Protein AF-A0A449BSL2-F1 (afdb_monomer)

Sequence (263 aa):
MLNIILTCFILVIFSNFKTASFQGTYSSIPKLVAYNPVIQPTVIFTNDKEKDTPYLDAINDVLRYESKKSEYAFQGGNYHWVITAFDISINNDSRSVNKYFSKKEIETIQAGTIFFVDYVNDKFRDVISRYMYKYDFENNYSTDLMNFANKLKVSVYDKFENDLAYCLIKYEREPKDEKVKKRAKKFFEALVENSDMKMKSHFIKISWDNENKCLTHSVSLYFNININKNNADGSYYFLFPKRETVESFVKPIKKRNILSRAC

Mean predicted aligned error: 12.93 Å

Nearest PDB structures (foldseek):
  3x27-assembly1_B  TM=2.631E-01  e=4.748E+00  Marinactinospora thermotolerans
  7p8o-assembly1_A-2  TM=1.633E-01  e=2.353E+00  Haliscomenobacter hydrossis DSM 1100

Organism: NCBI:txid54757

Structure (mmCIF, N/CA/C/O backbone):
data_AF-A0A449BSL2-F1
#
_entry.id   AF-A0A449BSL2-F1
#
loop_
_atom_site.group_PDB
_atom_site.id
_atom_site.type_symbol
_atom_site.label_atom_id
_atom_site.label_alt_id
_atom_site.label_comp_id
_atom_site.label_asym_id
_atom_site.label_entity_id
_atom_site.label_seq_id
_atom_site.pdbx_PDB_ins_code
_atom_site.Cartn_x
_atom_site.Cartn_y
_atom_site.Cartn_z
_atom_site.occupancy
_atom_site.B_iso_or_equiv
_atom_site.auth_seq_id
_atom_site.auth_comp_id
_atom_site.auth_asym_id
_atom_site.auth_atom_id
_atom_site.pdbx_PDB_model_num
ATOM 1 N N . MET A 1 1 ? -20.117 34.074 -24.422 1.00 38.88 1 MET A N 1
ATOM 2 C CA . MET A 1 1 ? -18.712 33.617 -24.396 1.00 38.88 1 MET A CA 1
ATOM 3 C C . MET A 1 1 ? -18.377 33.226 -22.970 1.00 38.88 1 MET A C 1
ATOM 5 O O . MET A 1 1 ? -18.356 34.091 -22.108 1.00 38.88 1 MET A O 1
ATOM 9 N N . LEU A 1 2 ? -18.217 31.926 -22.726 1.00 26.22 2 LEU A N 1
ATOM 10 C CA . LEU A 1 2 ? -17.848 31.345 -21.438 1.00 26.22 2 LEU A CA 1
ATOM 11 C C . LEU A 1 2 ? -16.875 30.197 -21.739 1.00 26.22 2 LEU A C 1
ATOM 13 O O . LEU A 1 2 ? -17.190 29.327 -22.549 1.00 26.22 2 LEU A O 1
ATOM 17 N N . ASN A 1 3 ? -15.687 30.242 -21.144 1.00 30.30 3 ASN A N 1
ATOM 18 C CA . ASN A 1 3 ? -14.638 29.241 -21.301 1.00 30.30 3 ASN A CA 1
ATOM 19 C C . ASN A 1 3 ? -15.077 27.907 -20.677 1.00 30.30 3 ASN A C 1
ATOM 21 O O . ASN A 1 3 ? -15.000 27.733 -19.463 1.00 30.30 3 ASN A O 1
ATOM 25 N N . ILE A 1 4 ? -15.518 26.960 -21.508 1.00 35.88 4 ILE A N 1
ATOM 26 C CA . ILE A 1 4 ? -15.695 25.552 -21.130 1.00 35.88 4 ILE A CA 1
ATOM 27 C C . ILE A 1 4 ? -14.328 24.883 -21.293 1.00 35.88 4 ILE A C 1
ATOM 29 O O . ILE A 1 4 ? -13.968 24.382 -22.357 1.00 35.88 4 ILE A O 1
ATOM 33 N N . ILE A 1 5 ? -13.522 24.961 -20.237 1.00 40.22 5 ILE A N 1
ATOM 34 C CA . ILE A 1 5 ? -12.226 24.292 -20.150 1.00 40.22 5 ILE A CA 1
ATOM 35 C C . ILE A 1 5 ? -12.471 22.808 -19.845 1.00 40.22 5 ILE A C 1
ATOM 37 O O . ILE A 1 5 ? -12.867 22.424 -18.748 1.00 40.22 5 ILE A O 1
ATOM 41 N N . LEU A 1 6 ? -12.242 21.990 -20.874 1.00 29.95 6 LEU A N 1
ATOM 42 C CA . LEU A 1 6 ? -11.491 20.735 -20.812 1.00 29.95 6 LEU A CA 1
ATOM 43 C C . LEU A 1 6 ? -11.849 19.776 -19.658 1.00 29.95 6 LEU A C 1
ATOM 45 O O . LEU A 1 6 ? -11.009 19.429 -18.837 1.00 29.95 6 LEU A O 1
ATOM 49 N N . THR A 1 7 ? -13.096 19.303 -19.626 1.00 34.69 7 THR A N 1
ATOM 50 C CA . THR A 1 7 ? -13.487 18.129 -18.826 1.00 34.69 7 THR A CA 1
ATOM 51 C C . THR A 1 7 ? -14.290 17.165 -19.690 1.00 34.69 7 THR A C 1
ATOM 53 O O . THR A 1 7 ? -15.504 17.082 -19.567 1.00 34.69 7 THR A O 1
ATOM 56 N N . CYS A 1 8 ? -13.630 16.468 -20.614 1.00 28.17 8 CYS A N 1
ATOM 57 C CA . CYS A 1 8 ? -14.209 15.343 -21.349 1.00 28.17 8 CYS A CA 1
ATOM 58 C C . CYS A 1 8 ? -13.079 14.386 -21.758 1.00 28.17 8 CYS A C 1
ATOM 60 O O . CYS A 1 8 ? -12.073 14.838 -22.293 1.00 28.17 8 CYS A O 1
ATOM 62 N N . PHE A 1 9 ? -13.300 13.084 -21.545 1.00 30.19 9 PHE A N 1
ATOM 63 C CA . PHE A 1 9 ? -12.501 11.930 -21.999 1.00 30.19 9 PHE A CA 1
ATOM 64 C C . PHE A 1 9 ? -11.3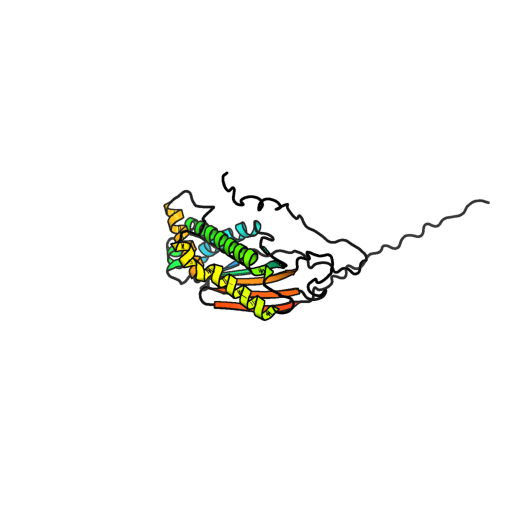72 11.395 -21.099 1.00 30.19 9 PHE A C 1
ATOM 66 O O . PHE A 1 9 ? -10.246 11.214 -21.542 1.00 30.19 9 PHE A O 1
ATOM 73 N N . ILE A 1 10 ? -11.715 10.975 -19.875 1.00 32.34 10 ILE A N 1
ATOM 74 C CA . ILE A 1 10 ? -11.174 9.721 -19.307 1.00 32.34 10 ILE A CA 1
ATOM 75 C C . ILE A 1 10 ? -12.354 8.937 -18.722 1.00 32.34 10 ILE A C 1
ATOM 77 O O . ILE A 1 10 ? -12.620 8.960 -17.525 1.00 32.34 10 ILE A O 1
ATOM 81 N N . LEU A 1 11 ? -13.131 8.304 -19.597 1.00 28.41 11 LEU A N 1
ATOM 82 C CA . LEU A 1 11 ? -14.147 7.318 -19.233 1.00 28.41 11 LEU A CA 1
ATOM 83 C C . LEU A 1 11 ? -14.345 6.396 -20.440 1.00 28.41 11 LEU A C 1
ATOM 85 O O . LEU A 1 11 ? -14.588 6.887 -21.539 1.00 28.41 11 LEU A O 1
ATOM 89 N N . VAL A 1 12 ? -14.281 5.081 -20.182 1.00 26.30 12 VAL A N 1
ATOM 90 C CA . VAL A 1 12 ? -14.428 3.946 -21.123 1.00 26.30 12 VAL A CA 1
ATOM 91 C C . VAL A 1 12 ? -13.138 3.696 -21.929 1.00 26.30 12 VAL A C 1
ATOM 93 O O . VAL A 1 12 ? -12.753 4.514 -22.748 1.00 26.30 12 VAL A O 1
ATOM 96 N N . ILE A 1 13 ? -12.347 2.639 -21.688 1.00 28.62 13 ILE A N 1
ATOM 97 C CA . ILE A 1 13 ? -12.694 1.211 -21.784 1.00 28.62 13 ILE A CA 1
ATOM 98 C C . ILE A 1 13 ? -12.021 0.409 -20.643 1.00 28.62 13 ILE A C 1
ATOM 100 O O . ILE A 1 13 ? -10.833 0.115 -20.698 1.00 28.62 13 ILE A O 1
ATOM 104 N N . PHE A 1 14 ? -12.793 -0.013 -19.638 1.00 31.19 14 PHE A N 1
ATOM 105 C CA . PHE A 1 14 ? -12.508 -1.239 -18.879 1.00 31.19 14 PHE A CA 1
ATOM 106 C C . PHE A 1 14 ? -13.527 -2.282 -19.339 1.00 31.19 14 PHE A C 1
ATOM 108 O O . PHE A 1 14 ? -14.568 -2.482 -18.720 1.00 31.19 14 PHE A O 1
ATOM 115 N N . SER A 1 15 ? -13.269 -2.897 -20.489 1.00 24.25 15 SER A N 1
ATOM 116 C CA . SER A 1 15 ? -13.941 -4.132 -20.882 1.00 24.25 15 SER A CA 1
ATOM 117 C C . SER A 1 15 ? -13.092 -5.299 -20.399 1.00 24.25 15 SER A C 1
ATOM 119 O O . SER A 1 15 ? -11.920 -5.389 -20.755 1.00 24.25 15 SER A O 1
ATOM 121 N N . ASN A 1 16 ? -13.702 -6.173 -19.599 1.00 29.14 16 ASN A N 1
ATOM 122 C CA . ASN A 1 16 ? -13.225 -7.503 -19.227 1.00 29.14 16 ASN A CA 1
ATOM 123 C C . ASN A 1 16 ? -12.309 -8.134 -20.295 1.00 29.14 16 ASN A C 1
ATOM 125 O O . ASN A 1 16 ? -12.805 -8.652 -21.297 1.00 29.14 16 ASN A O 1
ATOM 129 N N . PHE A 1 17 ? -10.995 -8.166 -20.065 1.00 29.02 17 PHE A N 1
ATOM 130 C CA . PHE A 1 17 ? -10.126 -9.086 -20.795 1.00 29.02 17 PHE A CA 1
ATOM 131 C C . PHE A 1 17 ? -10.203 -10.448 -20.113 1.00 29.02 17 PHE A C 1
ATOM 133 O O . PHE A 1 17 ? -9.427 -10.804 -19.232 1.00 29.02 17 PHE A O 1
ATOM 140 N N . LYS A 1 18 ? -11.209 -11.212 -20.533 1.00 27.06 18 LYS A N 1
ATOM 141 C CA . LYS A 1 18 ? -11.252 -12.659 -20.361 1.00 27.06 18 LYS A CA 1
ATOM 142 C C . LYS A 1 18 ? -10.061 -13.223 -21.147 1.00 27.06 18 LYS A C 1
ATOM 144 O O . LYS A 1 18 ? -10.026 -13.068 -22.361 1.00 27.06 18 LYS A O 1
ATOM 149 N N . THR A 1 19 ? -9.084 -13.797 -20.443 1.00 30.64 19 THR A N 1
ATOM 150 C CA . THR A 1 19 ? -8.127 -14.820 -20.917 1.00 30.64 19 THR A CA 1
ATOM 151 C C . THR A 1 19 ? -7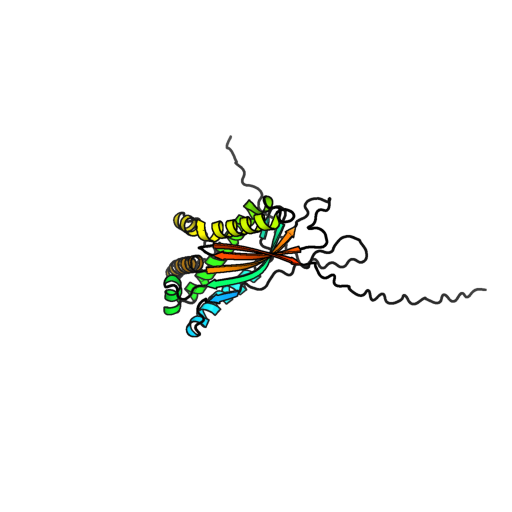.821 -14.832 -22.424 1.00 30.64 19 THR A C 1
ATOM 153 O O . THR A 1 19 ? -8.587 -15.399 -23.205 1.00 30.64 19 THR A O 1
ATOM 156 N N . ALA A 1 20 ? -6.648 -14.341 -22.828 1.00 28.70 20 ALA A N 1
ATOM 157 C CA . ALA A 1 20 ? -6.070 -14.696 -24.124 1.00 28.70 20 ALA A CA 1
ATOM 158 C C . ALA A 1 20 ? -5.122 -15.895 -23.948 1.00 28.70 20 ALA A C 1
ATOM 160 O O . ALA A 1 20 ? -3.963 -15.748 -23.569 1.00 28.70 20 ALA A O 1
ATOM 161 N N . SER A 1 21 ? -5.632 -17.101 -24.205 1.00 27.05 21 SER A N 1
ATOM 162 C CA . SER A 1 21 ? -4.821 -18.304 -24.416 1.00 27.05 21 SER A CA 1
ATOM 163 C C . SER A 1 21 ? -4.354 -18.355 -25.875 1.00 27.05 21 SER A C 1
ATOM 165 O O . SER A 1 21 ? -5.184 -18.343 -26.784 1.00 27.05 21 SER A O 1
ATOM 167 N N . PHE A 1 22 ? -3.043 -18.448 -26.114 1.00 34.22 22 PHE A N 1
ATOM 168 C CA . PHE A 1 22 ? -2.470 -18.519 -27.462 1.00 34.22 22 PHE A CA 1
ATOM 169 C C . PHE A 1 22 ? -2.408 -19.967 -27.979 1.00 34.22 22 PHE A C 1
ATOM 171 O O . PHE A 1 22 ? -1.479 -20.708 -27.655 1.00 34.22 22 PHE A O 1
ATOM 178 N N . GLN A 1 23 ? -3.334 -20.357 -28.859 1.00 31.45 23 GLN A N 1
ATOM 179 C CA . GLN A 1 23 ? -3.101 -21.454 -29.806 1.00 31.45 23 GLN A CA 1
ATOM 180 C C . GLN A 1 23 ? -2.795 -20.877 -31.189 1.00 31.45 23 GLN A C 1
ATOM 182 O O . GLN A 1 23 ? -3.556 -20.091 -31.738 1.00 31.45 23 GLN A O 1
ATOM 187 N N . GLY A 1 24 ? -1.648 -21.276 -31.731 1.00 25.83 24 GLY A N 1
ATOM 188 C CA . GLY A 1 24 ? -1.177 -20.886 -33.052 1.00 25.83 24 GLY A CA 1
ATOM 189 C C . GLY A 1 24 ? 0.097 -21.653 -33.380 1.00 25.83 24 GLY A C 1
ATOM 190 O O . GLY A 1 24 ? 1.148 -21.437 -32.765 1.00 25.83 24 GLY A O 1
ATOM 191 N N . THR A 1 25 ? -0.053 -22.621 -34.273 1.00 36.09 25 THR A N 1
ATOM 192 C CA . THR A 1 25 ? 0.978 -23.424 -34.928 1.00 36.09 25 THR A CA 1
ATOM 193 C C . THR A 1 25 ? 1.672 -22.547 -35.977 1.00 36.09 25 THR A C 1
ATOM 195 O O . THR A 1 25 ? 0.991 -21.928 -36.782 1.00 36.09 25 THR A O 1
ATOM 198 N N . TYR A 1 26 ? 3.009 -22.515 -35.979 1.00 38.84 26 TYR A N 1
ATOM 199 C CA . TYR A 1 26 ? 3.864 -21.904 -37.015 1.00 38.84 26 TYR A CA 1
ATOM 200 C C . TYR A 1 26 ? 3.746 -20.383 -37.261 1.00 38.84 26 TYR A C 1
ATOM 202 O O . TYR A 1 26 ? 3.101 -19.941 -38.202 1.00 38.84 26 TYR A O 1
ATOM 210 N N . SER A 1 27 ? 4.513 -19.583 -36.514 1.00 31.78 27 SER A N 1
ATOM 211 C CA . SER A 1 27 ? 5.102 -18.322 -37.008 1.00 31.78 27 SER A CA 1
ATOM 212 C C . SER A 1 27 ? 6.177 -17.839 -36.032 1.00 31.78 27 SER A C 1
ATOM 214 O O . SER A 1 27 ? 6.009 -17.975 -34.822 1.00 31.78 27 SER A O 1
ATOM 216 N N . SER A 1 28 ? 7.266 -17.267 -36.545 1.00 35.22 28 SER A N 1
ATOM 217 C CA . SER A 1 28 ? 8.455 -16.734 -35.851 1.00 35.22 28 SER A CA 1
ATOM 218 C C . SER A 1 28 ? 8.200 -15.493 -34.973 1.00 35.22 28 SER A C 1
ATOM 220 O O . SER A 1 28 ? 9.075 -14.648 -34.812 1.00 35.22 28 SER A O 1
ATOM 222 N N . ILE A 1 29 ? 7.001 -15.385 -34.404 1.00 35.38 29 ILE A N 1
ATOM 223 C CA . ILE A 1 29 ? 6.556 -14.296 -33.538 1.00 35.38 29 ILE A CA 1
ATOM 224 C C . ILE A 1 29 ? 6.524 -14.852 -32.105 1.00 35.38 29 ILE A C 1
ATOM 226 O O . ILE A 1 29 ? 5.894 -15.888 -31.868 1.00 35.38 29 ILE A O 1
ATOM 230 N N . PRO A 1 30 ? 7.225 -14.239 -31.140 1.00 36.28 30 PRO A N 1
ATOM 231 C CA . PRO A 1 30 ? 7.322 -14.782 -29.795 1.00 36.28 30 PRO A CA 1
ATOM 232 C C . PRO A 1 30 ? 6.004 -14.652 -29.046 1.00 36.28 30 PRO A C 1
ATOM 234 O O . PRO A 1 30 ? 5.348 -13.613 -29.047 1.00 36.28 30 PRO A O 1
ATOM 237 N N . LYS A 1 31 ? 5.650 -15.748 -28.377 1.00 35.00 31 LYS A N 1
ATOM 238 C CA . LYS A 1 31 ? 4.484 -15.860 -27.508 1.00 35.00 31 LYS A CA 1
ATOM 239 C C . LYS A 1 31 ? 4.791 -15.192 -26.169 1.00 35.00 31 LYS A C 1
ATOM 241 O O . LYS A 1 31 ? 5.827 -15.465 -25.565 1.00 35.00 31 LYS A O 1
ATOM 246 N N . LEU A 1 32 ? 3.889 -14.315 -25.740 1.00 38.84 32 LEU A N 1
ATOM 247 C CA . LEU A 1 32 ? 3.966 -13.595 -24.474 1.00 38.84 32 LEU A CA 1
ATOM 248 C C . LEU A 1 32 ? 3.935 -14.578 -23.289 1.00 38.84 32 LEU A C 1
ATOM 250 O O . LEU A 1 32 ? 3.189 -15.559 -23.313 1.00 38.84 32 LEU A O 1
ATOM 254 N N . VAL A 1 33 ? 4.736 -14.305 -22.255 1.00 42.03 33 VAL A N 1
ATOM 255 C CA . VAL A 1 33 ? 4.697 -15.016 -20.968 1.00 42.03 33 VAL A CA 1
ATOM 256 C C . VAL A 1 33 ? 3.296 -14.870 -20.380 1.00 42.03 33 VAL A C 1
ATOM 258 O O . VAL A 1 33 ? 2.746 -13.771 -20.369 1.00 42.03 33 VAL A O 1
ATOM 261 N N . ALA A 1 34 ? 2.709 -15.985 -19.945 1.00 39.16 34 ALA A N 1
ATOM 262 C CA . ALA A 1 34 ? 1.346 -16.038 -19.439 1.00 39.16 34 ALA A CA 1
ATOM 263 C C . ALA A 1 34 ? 1.079 -14.943 -18.392 1.00 39.16 34 ALA A C 1
ATOM 265 O O . ALA A 1 34 ? 1.807 -14.813 -17.406 1.00 39.16 34 ALA A O 1
ATOM 266 N N . TYR A 1 35 ? -0.004 -14.196 -18.613 1.00 47.72 35 TYR A N 1
ATOM 267 C CA . TYR A 1 35 ? -0.644 -13.306 -17.652 1.00 47.72 35 TYR A CA 1
ATOM 268 C C . TYR A 1 35 ? -1.221 -14.132 -16.492 1.00 47.72 35 TYR A C 1
ATOM 270 O O . TYR A 1 35 ? -2.428 -14.331 -16.413 1.00 47.72 35 TYR A O 1
ATOM 278 N N . ASN A 1 36 ? -0.372 -14.657 -15.611 1.00 46.44 36 ASN A N 1
ATOM 279 C CA . ASN A 1 36 ? -0.812 -15.127 -14.302 1.00 46.44 36 ASN A CA 1
ATOM 280 C C . ASN A 1 36 ? -0.572 -13.988 -13.302 1.00 46.44 36 ASN A C 1
ATOM 282 O O . ASN A 1 36 ? 0.513 -13.923 -12.719 1.00 46.44 36 ASN A O 1
ATOM 286 N N . PRO A 1 37 ? -1.528 -13.052 -13.131 1.00 47.53 37 PRO A N 1
ATOM 287 C CA . PRO A 1 37 ? -1.545 -12.151 -11.996 1.00 47.53 37 PRO A CA 1
ATOM 288 C C . PRO A 1 37 ? -1.793 -12.971 -10.731 1.00 47.53 37 PRO A C 1
ATOM 290 O O . PRO A 1 37 ? -2.059 -14.174 -10.740 1.00 47.53 37 PRO A O 1
ATOM 293 N N . VAL A 1 38 ? -1.600 -12.312 -9.611 1.00 53.94 38 VAL A N 1
ATOM 294 C CA . VAL A 1 38 ? -0.807 -12.904 -8.557 1.00 53.94 38 VAL A CA 1
ATOM 295 C C . VAL A 1 38 ? -1.535 -12.956 -7.252 1.00 53.94 38 VAL A C 1
ATOM 297 O O . VAL A 1 38 ? -2.281 -12.054 -6.890 1.00 53.94 38 VAL A O 1
ATOM 300 N N . ILE A 1 39 ? -1.250 -14.078 -6.597 1.00 57.62 39 ILE A N 1
ATOM 301 C CA . ILE A 1 39 ? -1.190 -14.330 -5.164 1.00 57.62 39 ILE A CA 1
ATOM 302 C C . ILE A 1 39 ? -1.603 -13.110 -4.333 1.00 57.62 39 ILE A C 1
ATOM 304 O O . ILE A 1 39 ? -0.967 -12.059 -4.357 1.00 57.62 39 ILE A O 1
ATOM 308 N N . GLN A 1 40 ? -2.675 -13.314 -3.571 1.00 68.56 40 GLN A N 1
ATOM 309 C CA . GLN A 1 40 ? -3.236 -12.368 -2.611 1.00 68.56 40 GLN A CA 1
ATOM 310 C C . GLN A 1 40 ? -2.120 -11.763 -1.738 1.00 68.56 40 GLN A C 1
ATOM 312 O O . GLN A 1 40 ? -1.265 -12.525 -1.270 1.00 68.56 40 GLN A O 1
ATOM 317 N N . PRO A 1 41 ? -2.115 -10.434 -1.494 1.00 79.75 41 PRO A N 1
ATOM 318 C CA . PRO A 1 41 ? -1.148 -9.830 -0.598 1.00 79.75 41 PRO A CA 1
ATOM 319 C C . PRO A 1 41 ? -1.181 -10.538 0.749 1.00 79.75 41 PRO A C 1
ATOM 321 O O . PRO A 1 41 ? -2.262 -10.832 1.266 1.00 79.75 41 PRO A O 1
ATOM 324 N N . THR A 1 42 ? -0.007 -10.817 1.300 1.00 84.44 42 THR A N 1
ATOM 325 C CA . THR A 1 42 ? 0.119 -11.502 2.584 1.00 84.44 42 THR A CA 1
ATOM 326 C C . THR A 1 42 ? 0.695 -10.541 3.606 1.00 84.44 42 THR A C 1
ATOM 328 O O . THR A 1 42 ? 1.770 -9.975 3.415 1.00 84.44 42 THR A O 1
ATOM 331 N N . VAL A 1 43 ? -0.028 -10.344 4.704 1.00 89.81 43 VAL A N 1
ATOM 332 C CA . VAL A 1 43 ? 0.482 -9.612 5.858 1.00 89.81 43 VAL A CA 1
ATOM 333 C C . VAL A 1 43 ? 1.128 -10.574 6.833 1.00 89.81 43 VAL A C 1
ATOM 335 O O . VAL A 1 43 ? 0.582 -11.639 7.128 1.00 89.81 43 VAL A O 1
ATOM 338 N N . ILE A 1 44 ? 2.264 -10.140 7.370 1.00 92.62 44 ILE A N 1
ATOM 339 C CA . ILE A 1 44 ? 2.927 -10.745 8.519 1.00 92.62 44 ILE A CA 1
ATOM 340 C C . ILE A 1 44 ? 3.151 -9.689 9.602 1.00 92.62 44 ILE A C 1
ATOM 342 O O . ILE A 1 44 ? 3.312 -8.498 9.320 1.00 92.62 44 ILE A O 1
ATOM 346 N N . PHE A 1 45 ? 3.193 -10.125 10.854 1.00 93.62 45 PHE A N 1
ATOM 347 C CA . PHE A 1 45 ? 3.648 -9.288 11.956 1.00 93.62 45 PHE A CA 1
ATOM 348 C C . PHE A 1 45 ? 5.144 -9.461 12.177 1.00 93.62 45 PHE A C 1
ATOM 350 O O . PHE A 1 45 ? 5.675 -10.563 12.075 1.00 93.62 45 PHE A O 1
ATOM 357 N N . THR A 1 46 ? 5.830 -8.360 12.482 1.00 91.00 46 THR A N 1
ATOM 358 C CA . THR A 1 46 ? 7.265 -8.394 12.788 1.00 91.00 46 THR A CA 1
ATOM 359 C C . THR A 1 46 ? 7.549 -9.180 14.069 1.00 91.00 46 THR A C 1
ATOM 361 O O . THR A 1 46 ? 8.579 -9.844 14.152 1.00 91.00 46 THR A O 1
ATOM 364 N N . ASN A 1 47 ? 6.643 -9.133 15.051 1.00 89.00 47 ASN A N 1
ATOM 365 C CA . ASN A 1 47 ? 6.728 -9.928 16.270 1.00 89.00 47 ASN A CA 1
ATOM 366 C C . ASN A 1 47 ? 5.532 -10.880 16.352 1.00 89.00 47 ASN A C 1
ATOM 368 O O . ASN A 1 47 ? 4.440 -10.479 16.759 1.00 89.00 47 ASN A O 1
ATOM 372 N N . ASP A 1 48 ? 5.734 -12.129 15.942 1.00 82.31 48 ASP A N 1
ATOM 373 C CA . ASP A 1 48 ? 4.668 -13.123 15.939 1.00 82.31 48 ASP A CA 1
ATOM 374 C C . ASP A 1 48 ? 4.278 -13.519 17.370 1.00 82.31 48 ASP A C 1
ATOM 376 O O . ASP A 1 48 ? 5.084 -14.020 18.158 1.00 82.31 48 ASP A O 1
ATOM 380 N N . LYS A 1 49 ? 3.021 -13.246 17.718 1.00 87.06 49 LYS A N 1
ATOM 381 C CA . LYS A 1 49 ? 2.426 -13.574 19.011 1.00 87.06 49 LYS A CA 1
ATOM 382 C C . LYS A 1 49 ? 1.077 -14.207 18.743 1.00 87.06 49 LYS A C 1
ATOM 384 O O . LYS A 1 49 ? 0.203 -13.562 18.175 1.00 87.06 49 LYS A O 1
ATOM 389 N N . GLU A 1 50 ? 0.866 -15.407 19.270 1.00 88.00 50 GLU A N 1
ATOM 390 C CA . GLU A 1 50 ? -0.377 -16.174 19.095 1.00 88.00 50 GLU A CA 1
ATOM 391 C C . GLU A 1 50 ? -1.640 -15.380 19.485 1.00 88.00 50 GLU A C 1
ATOM 393 O O . GLU A 1 50 ? -2.686 -15.462 18.849 1.00 88.00 50 GLU A O 1
ATOM 398 N N . LYS A 1 51 ? -1.542 -14.515 20.501 1.00 88.44 51 LYS A N 1
ATOM 399 C CA . LYS A 1 51 ? -2.651 -13.636 20.912 1.00 88.44 51 LYS A CA 1
ATOM 400 C C . LYS A 1 51 ? -3.058 -12.593 19.858 1.00 88.44 51 LYS A C 1
ATOM 402 O O . LYS A 1 51 ? -4.152 -12.040 19.962 1.00 88.44 51 LYS A O 1
ATOM 407 N N . ASP A 1 52 ? -2.174 -12.286 18.909 1.00 90.94 52 ASP A N 1
ATOM 408 C CA . ASP A 1 52 ? -2.393 -11.288 17.865 1.00 90.94 52 ASP A CA 1
ATOM 409 C C . ASP A 1 52 ? -2.934 -11.926 16.567 1.00 90.94 52 ASP A C 1
ATOM 411 O O . ASP A 1 52 ? -3.397 -11.201 15.683 1.00 90.94 52 ASP A O 1
ATOM 415 N N . THR A 1 53 ? -2.964 -13.264 16.472 1.00 92.00 53 THR A N 1
ATOM 416 C CA . THR A 1 53 ? -3.476 -14.021 15.315 1.00 92.00 53 THR A CA 1
ATOM 417 C C . THR A 1 53 ? -4.863 -13.565 14.847 1.00 92.00 53 THR A C 1
ATOM 419 O O . THR A 1 53 ? -5.004 -13.299 13.657 1.00 92.00 53 THR A O 1
ATOM 422 N N . PRO A 1 54 ? -5.866 -13.325 15.721 1.00 93.50 54 PRO A N 1
ATOM 423 C CA . PRO A 1 54 ? -7.181 -12.867 15.259 1.00 93.50 54 PRO A CA 1
ATOM 424 C C . PRO A 1 54 ? -7.149 -11.515 14.528 1.00 93.50 54 PRO A C 1
ATOM 426 O O . PRO A 1 54 ? -7.989 -11.244 13.672 1.00 93.50 54 PRO A O 1
ATOM 429 N N . TYR A 1 55 ? -6.196 -10.641 14.866 1.00 93.81 55 TYR A N 1
ATOM 430 C CA . TYR A 1 55 ? -6.037 -9.346 14.201 1.00 93.81 55 TYR A CA 1
ATOM 431 C C . TYR A 1 55 ? -5.299 -9.493 12.877 1.00 93.81 55 TYR A C 1
ATOM 433 O O . TYR A 1 55 ? -5.643 -8.815 11.912 1.00 93.81 55 TYR A O 1
ATOM 441 N N . LEU A 1 56 ? -4.307 -10.385 12.832 1.00 93.62 56 LEU A N 1
ATOM 442 C CA . LEU A 1 56 ? -3.619 -10.743 11.599 1.00 93.62 56 LEU A CA 1
ATOM 443 C C . LEU A 1 56 ? -4.602 -11.327 10.580 1.00 93.62 56 LEU A C 1
ATOM 445 O O . LEU A 1 56 ? -4.607 -10.900 9.426 1.00 93.62 56 LEU A O 1
ATOM 449 N N . ASP A 1 57 ? -5.469 -12.235 11.025 1.00 93.75 57 ASP A N 1
ATOM 450 C CA . ASP A 1 57 ? -6.517 -12.842 10.206 1.00 93.75 57 ASP A CA 1
ATOM 451 C C . ASP A 1 57 ? -7.490 -11.780 9.690 1.00 93.75 57 ASP A C 1
ATOM 453 O O . ASP A 1 57 ? -7.735 -11.706 8.490 1.00 93.75 57 ASP A O 1
ATOM 457 N N . ALA A 1 58 ? -7.950 -10.869 10.555 1.00 94.44 58 ALA A N 1
ATOM 458 C CA . ALA A 1 58 ? -8.837 -9.779 10.148 1.00 94.44 58 ALA A CA 1
ATOM 459 C C . ALA A 1 58 ? -8.224 -8.870 9.064 1.00 94.44 58 ALA A C 1
ATOM 461 O O . ALA A 1 58 ? -8.931 -8.428 8.157 1.00 94.44 58 ALA A O 1
ATOM 462 N N . ILE A 1 59 ? -6.918 -8.590 9.141 1.00 93.88 59 ILE A N 1
ATOM 463 C CA . ILE A 1 59 ? -6.198 -7.802 8.130 1.00 93.88 59 ILE A CA 1
ATOM 464 C C . ILE A 1 59 ? -6.052 -8.605 6.829 1.00 93.88 59 ILE A C 1
ATOM 466 O O . ILE A 1 59 ? -6.341 -8.091 5.743 1.00 93.88 59 ILE A O 1
ATOM 470 N N . ASN A 1 60 ? -5.609 -9.860 6.928 1.00 92.00 60 ASN A N 1
ATOM 471 C CA . ASN A 1 60 ? -5.402 -10.730 5.775 1.00 92.00 60 ASN A CA 1
ATOM 472 C C . ASN A 1 60 ? -6.713 -11.006 5.031 1.00 92.00 60 ASN A C 1
ATOM 474 O O . ASN A 1 60 ? -6.728 -10.956 3.805 1.00 92.00 60 ASN A O 1
ATOM 478 N N . ASP A 1 61 ? -7.826 -11.217 5.732 1.00 91.81 61 ASP A N 1
ATOM 479 C CA . ASP A 1 61 ? -9.139 -11.434 5.120 1.00 91.81 61 ASP A CA 1
ATOM 480 C C . ASP A 1 61 ? -9.563 -10.256 4.237 1.00 91.81 61 ASP A C 1
ATOM 482 O O . ASP A 1 61 ? -10.024 -10.458 3.108 1.00 91.81 61 ASP A O 1
ATOM 486 N N . VAL A 1 62 ? -9.337 -9.021 4.702 1.00 91.00 62 VAL A N 1
ATOM 487 C CA . VAL A 1 62 ? -9.588 -7.816 3.900 1.00 91.00 62 VAL A CA 1
ATOM 488 C C . VAL A 1 62 ? -8.689 -7.796 2.665 1.00 91.00 62 VAL A C 1
ATOM 490 O O . VAL A 1 62 ? -9.190 -7.657 1.552 1.00 91.00 62 VAL A O 1
ATOM 493 N N . LEU A 1 63 ? -7.377 -7.991 2.816 1.00 87.50 63 LEU A N 1
ATOM 494 C CA . LEU A 1 63 ? -6.440 -7.979 1.682 1.00 87.50 63 LEU A CA 1
ATOM 495 C C . LEU A 1 63 ? -6.757 -9.052 0.637 1.00 87.50 63 LEU A C 1
ATOM 497 O O . LEU A 1 63 ? -6.705 -8.793 -0.569 1.00 87.50 63 LEU A O 1
ATOM 501 N N . ARG A 1 64 ? -7.133 -10.253 1.081 1.00 84.19 64 ARG A N 1
ATOM 502 C CA . ARG A 1 64 ? -7.558 -11.352 0.206 1.00 84.19 64 ARG A CA 1
ATOM 503 C C . ARG A 1 64 ? -8.839 -11.021 -0.548 1.00 84.19 64 ARG A C 1
ATOM 505 O O . ARG A 1 64 ? -8.980 -11.405 -1.707 1.00 84.19 64 ARG A O 1
ATOM 512 N N . TYR A 1 65 ? -9.780 -10.339 0.096 1.00 84.38 65 TYR A N 1
ATOM 513 C CA . TYR A 1 65 ? -11.027 -9.926 -0.538 1.00 84.38 65 TYR A CA 1
ATOM 514 C C . TYR A 1 65 ? -10.814 -8.787 -1.545 1.00 84.38 65 TYR A C 1
ATOM 516 O O . TYR A 1 65 ? -11.355 -8.840 -2.651 1.00 84.38 65 TYR A O 1
ATOM 524 N N . GLU A 1 66 ? -9.990 -7.796 -1.203 1.00 80.69 66 GLU A N 1
ATOM 525 C CA . GLU A 1 66 ? -9.711 -6.642 -2.063 1.00 80.69 66 GLU A CA 1
ATOM 526 C C . GLU A 1 66 ? -8.848 -6.988 -3.277 1.00 80.69 66 GLU A C 1
ATOM 528 O O . GLU A 1 66 ? -9.124 -6.529 -4.383 1.00 80.69 66 GLU A O 1
ATOM 533 N N . SER A 1 67 ? -7.849 -7.855 -3.112 1.00 71.31 67 SER A N 1
ATOM 534 C CA . SER A 1 67 ? -6.960 -8.263 -4.211 1.00 71.31 67 SER A CA 1
ATOM 535 C C . SER A 1 67 ? -7.664 -9.023 -5.332 1.00 71.31 67 SER A C 1
ATOM 537 O O . SER A 1 67 ? -7.300 -8.877 -6.495 1.00 71.31 67 SER A O 1
ATOM 539 N N . LYS A 1 68 ? -8.733 -9.766 -5.022 1.00 70.38 68 LYS A N 1
ATOM 540 C CA . LYS A 1 68 ? -9.574 -10.420 -6.042 1.00 70.38 68 LYS A CA 1
ATOM 541 C C . LYS A 1 68 ? -10.254 -9.428 -6.992 1.00 70.38 68 LYS A C 1
ATOM 543 O O . LYS A 1 68 ? -10.760 -9.840 -8.029 1.00 70.38 68 LYS A O 1
ATOM 548 N N . LYS A 1 69 ? -10.316 -8.141 -6.639 1.00 63.78 69 LYS A N 1
ATOM 549 C CA . LYS A 1 69 ? -10.980 -7.100 -7.436 1.00 63.78 69 LYS A CA 1
ATOM 550 C C . LYS A 1 69 ? -10.014 -6.290 -8.304 1.00 63.78 69 LYS A C 1
ATOM 552 O O . LYS A 1 69 ? -10.482 -5.504 -9.122 1.00 63.78 69 LYS A O 1
ATOM 557 N N . SER A 1 70 ? -8.699 -6.439 -8.122 1.00 59.16 70 SER A N 1
ATOM 558 C CA . SER A 1 70 ? -7.681 -5.541 -8.690 1.00 59.16 70 SER A CA 1
ATOM 559 C C . SER A 1 70 ? -6.725 -6.208 -9.686 1.00 59.16 70 SER A C 1
ATOM 561 O O . SER A 1 70 ? -5.615 -5.716 -9.910 1.00 59.16 70 SER A O 1
ATOM 563 N N . GLU A 1 71 ? -7.155 -7.298 -10.328 1.00 54.50 71 GLU A N 1
ATOM 564 C CA . GLU A 1 71 ? -6.379 -7.956 -11.382 1.00 54.50 71 GLU A CA 1
ATOM 565 C C . GLU A 1 71 ? -6.008 -6.942 -12.486 1.00 54.50 71 GLU A C 1
ATOM 567 O O . GLU A 1 71 ? -6.873 -6.284 -13.063 1.00 54.50 71 GLU A O 1
ATOM 572 N N . TYR A 1 72 ? -4.707 -6.806 -12.774 1.00 55.81 72 TYR A N 1
ATOM 573 C CA . TYR A 1 72 ? -4.153 -5.963 -13.851 1.00 55.81 72 TYR A CA 1
ATOM 574 C C . TYR A 1 72 ? -4.327 -4.439 -13.694 1.00 55.81 72 TYR A C 1
ATOM 576 O O . TYR A 1 72 ? -4.363 -3.704 -14.681 1.00 55.81 72 TYR A O 1
ATOM 584 N N . ALA A 1 73 ? -4.394 -3.924 -12.464 1.00 61.47 73 ALA A N 1
ATOM 585 C CA . ALA A 1 73 ? -4.721 -2.516 -12.213 1.00 61.47 73 ALA A CA 1
ATOM 586 C C . ALA A 1 73 ? -3.656 -1.468 -12.624 1.00 61.47 73 ALA A C 1
ATOM 588 O O . ALA A 1 73 ? -3.958 -0.271 -12.602 1.00 61.47 73 ALA A O 1
ATOM 589 N N . PHE A 1 74 ? -2.428 -1.866 -12.980 1.00 69.12 74 PHE A N 1
ATOM 590 C CA . PHE A 1 74 ? -1.288 -0.945 -13.086 1.00 69.12 74 PHE A CA 1
ATOM 591 C C . PHE A 1 74 ? -0.668 -0.910 -14.490 1.00 69.12 74 PHE A C 1
ATOM 593 O O . PHE A 1 74 ? 0.258 -1.650 -14.816 1.00 69.12 74 PHE A O 1
ATOM 600 N N . GLN A 1 75 ? -1.158 0.009 -15.319 1.00 74.88 75 GLN A N 1
ATOM 601 C CA . GLN A 1 75 ? -0.642 0.294 -16.659 1.00 74.88 75 GLN A CA 1
ATOM 602 C C . GLN A 1 75 ? -0.339 1.786 -16.810 1.00 74.88 75 GLN A C 1
ATOM 604 O O . GLN A 1 75 ? -1.145 2.623 -16.407 1.00 74.88 75 GLN A O 1
ATOM 609 N N . GLY A 1 76 ? 0.794 2.122 -17.428 1.00 72.06 76 GLY A N 1
ATOM 610 C CA . GLY A 1 76 ? 1.155 3.506 -17.730 1.00 72.06 76 GLY A CA 1
ATOM 611 C C . GLY A 1 76 ? 2.295 3.592 -18.740 1.00 72.06 76 GLY A C 1
ATOM 612 O O . GLY A 1 76 ? 3.205 2.769 -18.728 1.00 72.06 76 GLY A O 1
ATOM 613 N N . GLY A 1 77 ? 2.257 4.590 -19.624 1.00 76.44 77 GLY A N 1
ATOM 614 C CA . GLY A 1 77 ? 3.269 4.749 -20.673 1.00 76.44 77 GLY A CA 1
ATOM 615 C C . GLY A 1 77 ? 3.461 3.471 -21.499 1.00 76.44 77 GLY A C 1
ATOM 616 O O . GLY A 1 77 ? 2.499 2.906 -22.019 1.00 76.44 77 GLY A O 1
ATOM 617 N N . ASN A 1 78 ? 4.709 3.003 -21.566 1.00 77.00 78 ASN A N 1
ATOM 618 C CA . ASN A 1 78 ? 5.108 1.848 -22.372 1.00 77.00 78 ASN A CA 1
ATOM 619 C C . ASN A 1 78 ? 5.097 0.523 -21.601 1.00 77.00 78 ASN A C 1
ATOM 621 O O . ASN A 1 78 ? 5.544 -0.482 -22.147 1.00 77.00 78 ASN A O 1
ATOM 625 N N . TYR A 1 79 ? 4.631 0.488 -20.350 1.00 78.88 79 TYR A N 1
ATOM 626 C CA . TYR A 1 79 ? 4.740 -0.707 -19.515 1.00 78.88 79 TYR A CA 1
ATOM 627 C C . TYR A 1 79 ? 3.450 -1.021 -18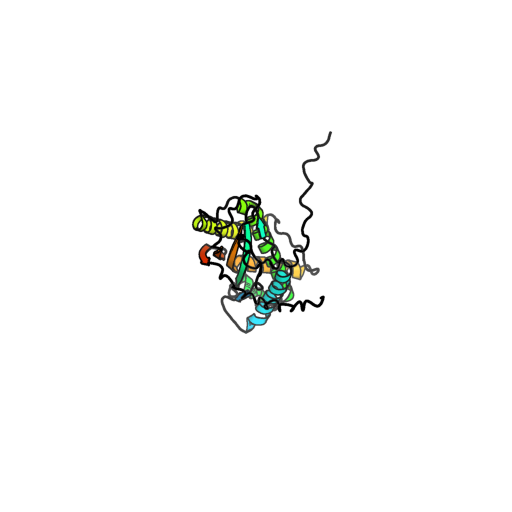.755 1.00 78.88 79 TYR A C 1
ATOM 629 O O . TYR A 1 79 ? 2.717 -0.149 -18.284 1.00 78.88 79 TYR A O 1
ATOM 637 N N . HIS A 1 80 ? 3.210 -2.315 -18.599 1.00 79.56 80 HIS A N 1
ATOM 638 C CA . HIS A 1 80 ? 2.272 -2.887 -17.655 1.00 79.56 80 HIS A CA 1
ATOM 639 C C . HIS A 1 80 ? 3.065 -3.479 -16.488 1.00 79.56 80 HIS A C 1
ATOM 641 O O . HIS A 1 80 ? 3.998 -4.259 -16.698 1.00 79.56 80 HIS A O 1
ATOM 647 N N . TRP A 1 81 ? 2.724 -3.091 -15.262 1.00 83.31 81 TRP A N 1
ATOM 648 C CA . TRP A 1 81 ? 3.379 -3.586 -14.058 1.00 83.31 81 TRP A CA 1
ATOM 649 C C . TRP A 1 81 ? 2.625 -4.793 -13.513 1.00 83.31 81 TRP A C 1
ATOM 651 O O . TRP A 1 81 ? 1.493 -4.675 -13.047 1.00 83.31 81 TRP A O 1
ATOM 661 N N . VAL A 1 82 ? 3.276 -5.954 -13.547 1.00 78.25 82 VAL A N 1
ATOM 662 C CA . VAL A 1 82 ? 2.740 -7.186 -12.973 1.00 78.25 82 VAL A CA 1
ATOM 663 C C . VAL A 1 82 ? 3.436 -7.454 -11.651 1.00 78.25 82 VAL A C 1
ATOM 665 O O . VAL A 1 82 ? 4.620 -7.797 -11.615 1.00 78.25 82 VAL A O 1
ATOM 668 N N . ILE A 1 83 ? 2.688 -7.330 -10.561 1.00 81.19 83 ILE A N 1
ATOM 669 C CA . ILE A 1 83 ? 3.134 -7.751 -9.233 1.00 81.19 83 ILE A CA 1
ATOM 670 C C . ILE A 1 83 ? 3.014 -9.267 -9.164 1.00 81.19 83 ILE A C 1
ATOM 672 O O . ILE A 1 83 ? 1.968 -9.778 -9.526 1.00 81.19 83 ILE A O 1
ATOM 676 N N . THR A 1 84 ? 4.078 -9.967 -8.752 1.00 78.06 84 THR A N 1
ATOM 677 C CA . THR A 1 84 ? 4.183 -11.433 -8.642 1.00 78.06 84 THR A CA 1
ATOM 678 C C . THR A 1 84 ? 4.236 -12.024 -7.241 1.00 78.06 84 THR A C 1
ATOM 680 O O . THR A 1 84 ? 3.973 -13.212 -7.060 1.00 78.06 84 THR A O 1
ATOM 683 N N . ALA A 1 85 ? 4.486 -11.184 -6.250 1.00 82.50 85 ALA A N 1
ATOM 684 C CA . ALA A 1 85 ? 4.179 -11.431 -4.850 1.00 82.50 85 ALA A CA 1
ATOM 685 C C . ALA A 1 85 ? 4.093 -10.075 -4.155 1.00 82.50 85 ALA A C 1
ATOM 687 O O . ALA A 1 85 ? 4.811 -9.151 -4.551 1.00 82.50 85 ALA A O 1
ATOM 688 N N . PHE A 1 86 ? 3.246 -9.959 -3.136 1.00 87.38 86 PHE A N 1
ATOM 689 C CA . PHE A 1 86 ? 3.133 -8.736 -2.354 1.00 87.38 86 PHE A CA 1
ATOM 690 C C . PHE A 1 86 ? 3.028 -9.066 -0.867 1.00 87.38 86 PHE A C 1
ATOM 692 O O . PHE A 1 86 ? 1.990 -9.522 -0.396 1.00 87.38 86 PHE A O 1
ATOM 699 N N . ASP A 1 87 ? 4.110 -8.818 -0.140 1.00 90.38 87 ASP A N 1
ATOM 700 C CA . ASP A 1 87 ? 4.190 -9.052 1.294 1.00 90.38 87 ASP A CA 1
ATOM 701 C C . ASP A 1 87 ? 4.212 -7.717 2.036 1.00 90.38 87 ASP A C 1
ATOM 703 O O . ASP A 1 87 ? 4.909 -6.779 1.639 1.00 90.38 87 ASP A O 1
ATOM 707 N N . ILE A 1 88 ? 3.460 -7.635 3.130 1.00 93.75 88 ILE A N 1
ATOM 708 C CA . ILE A 1 88 ? 3.400 -6.450 3.983 1.00 93.75 88 ILE A CA 1
ATOM 709 C C . ILE A 1 88 ? 3.759 -6.870 5.406 1.00 93.75 88 ILE A C 1
ATOM 711 O O . ILE A 1 88 ? 3.021 -7.602 6.062 1.00 93.75 88 ILE A O 1
ATOM 715 N N . SER A 1 89 ? 4.897 -6.401 5.904 1.00 95.38 89 SER A N 1
ATOM 716 C CA . SER A 1 89 ? 5.271 -6.576 7.305 1.00 95.38 89 SER A CA 1
ATOM 717 C C . SER A 1 89 ? 4.744 -5.406 8.124 1.00 95.38 89 SER A C 1
ATOM 719 O O . SER A 1 89 ? 5.008 -4.256 7.783 1.00 95.38 89 SER A O 1
ATOM 721 N N . ILE A 1 90 ? 4.052 -5.685 9.230 1.00 96.19 90 ILE A N 1
ATOM 722 C CA . ILE A 1 90 ? 3.573 -4.663 10.169 1.00 96.19 90 ILE A CA 1
ATOM 723 C C . ILE A 1 90 ? 4.305 -4.807 11.503 1.00 96.19 90 ILE A C 1
ATOM 725 O O . ILE A 1 90 ? 4.288 -5.873 12.123 1.00 96.19 90 ILE A O 1
ATOM 729 N N . ASN A 1 91 ? 4.883 -3.707 11.987 1.00 95.12 91 ASN A N 1
ATOM 730 C CA . ASN A 1 91 ? 5.434 -3.643 13.337 1.00 95.12 91 ASN A CA 1
ATOM 731 C C . ASN A 1 91 ? 4.302 -3.555 14.379 1.00 95.12 91 ASN A C 1
ATOM 733 O O . ASN A 1 91 ? 3.851 -2.469 14.752 1.00 95.12 91 ASN A O 1
ATOM 737 N N . ASN A 1 92 ? 3.849 -4.712 14.863 1.00 92.44 92 ASN A N 1
ATOM 738 C CA . ASN A 1 92 ? 2.790 -4.838 15.867 1.00 92.44 92 ASN A CA 1
ATOM 739 C C . ASN A 1 92 ? 3.232 -4.514 17.303 1.00 92.44 92 ASN A C 1
ATOM 741 O O . ASN A 1 92 ? 2.376 -4.343 18.171 1.00 92.44 92 ASN A O 1
ATOM 745 N N . ASP A 1 93 ? 4.532 -4.369 17.569 1.00 92.00 93 ASP A N 1
ATOM 746 C CA . ASP A 1 93 ? 5.018 -3.869 18.861 1.00 92.00 93 ASP A CA 1
ATOM 747 C C . ASP A 1 93 ? 4.869 -2.351 18.989 1.00 92.00 93 ASP A C 1
ATOM 749 O O . ASP A 1 93 ? 4.850 -1.814 20.102 1.00 92.00 93 ASP A O 1
ATOM 753 N N . SER A 1 94 ? 4.703 -1.651 17.865 1.00 93.75 94 SER A N 1
ATOM 754 C CA . SER A 1 94 ? 4.446 -0.219 17.866 1.00 93.75 94 SER A CA 1
ATOM 755 C C . SER A 1 94 ? 3.196 0.119 18.673 1.00 93.75 94 SER A C 1
ATOM 757 O O . SER A 1 94 ? 2.114 -0.447 18.480 1.00 93.75 94 SER A O 1
ATOM 759 N N . ARG A 1 95 ? 3.317 1.105 19.569 1.00 93.19 95 ARG A N 1
ATOM 760 C CA . ARG A 1 95 ? 2.214 1.549 20.434 1.00 93.19 95 ARG A CA 1
ATOM 761 C C . ARG A 1 95 ? 0.995 2.007 19.626 1.00 93.19 95 ARG A C 1
ATOM 763 O O . ARG A 1 95 ? -0.136 1.872 20.102 1.00 93.19 95 ARG A O 1
ATOM 770 N N . SER A 1 96 ? 1.206 2.564 18.431 1.00 93.25 96 SER A N 1
ATOM 771 C CA . SER A 1 96 ? 0.133 3.033 17.548 1.00 93.25 96 SER A CA 1
ATOM 772 C C . SER A 1 96 ? -0.723 1.881 17.015 1.00 93.25 96 SER A C 1
ATOM 774 O O . SER A 1 96 ? -1.935 2.060 16.915 1.00 93.25 96 SER A O 1
ATOM 776 N N . VAL A 1 97 ? -0.129 0.709 16.768 1.00 93.00 97 VAL A N 1
ATOM 777 C CA . VAL A 1 97 ? -0.799 -0.507 16.281 1.00 93.00 97 VAL A CA 1
ATOM 778 C C . VAL A 1 97 ? -1.355 -1.326 17.453 1.00 93.00 97 VAL A C 1
ATOM 780 O O . VAL A 1 97 ? -2.560 -1.572 17.531 1.00 93.00 97 VAL A O 1
ATOM 783 N N . ASN A 1 98 ? -0.513 -1.653 18.438 1.00 91.56 98 ASN A N 1
ATOM 784 C CA . ASN A 1 98 ? -0.838 -2.550 19.556 1.00 91.56 98 ASN A CA 1
ATOM 785 C C . ASN A 1 98 ? -2.067 -2.099 20.374 1.00 91.56 98 ASN A C 1
ATOM 787 O O . ASN A 1 98 ? -2.861 -2.910 20.857 1.00 91.56 98 ASN A O 1
ATOM 791 N N . LYS A 1 99 ? -2.300 -0.783 20.487 1.00 93.06 99 LYS A N 1
ATOM 792 C CA . LYS A 1 99 ? -3.462 -0.245 21.219 1.00 93.06 99 LYS A CA 1
ATOM 793 C C . LYS A 1 99 ? -4.814 -0.724 20.665 1.00 93.06 99 LYS A C 1
ATOM 795 O O . LYS A 1 99 ? -5.786 -0.719 21.419 1.00 93.06 99 LYS A O 1
ATOM 800 N N . TYR A 1 100 ? -4.895 -1.089 19.383 1.00 91.44 100 TYR A N 1
ATOM 801 C CA . TYR A 1 100 ? -6.122 -1.601 18.759 1.00 91.44 100 TYR A CA 1
ATOM 802 C C . TYR A 1 100 ? -6.316 -3.091 19.023 1.00 91.44 100 TYR A C 1
ATOM 804 O O . TYR A 1 100 ? -7.432 -3.525 19.307 1.00 91.44 100 TYR A O 1
ATOM 812 N N . PHE A 1 101 ? -5.218 -3.842 19.036 1.00 88.81 101 PHE A N 1
ATOM 813 C CA . PHE A 1 101 ? -5.201 -5.269 19.352 1.00 88.81 101 PHE A CA 1
ATOM 814 C C . PHE A 1 101 ? -5.599 -5.485 20.813 1.00 88.81 101 PHE A C 1
ATOM 816 O O . PHE A 1 101 ? -6.518 -6.234 21.121 1.00 88.81 101 PHE A O 1
ATOM 823 N N . SER A 1 102 ? -5.036 -4.693 21.726 1.00 81.31 102 SER A N 1
ATOM 824 C CA . SER A 1 102 ? -5.391 -4.738 23.152 1.00 81.31 102 SER A CA 1
ATOM 825 C C . SER A 1 102 ? -6.878 -4.461 23.436 1.00 81.31 102 SER A C 1
ATOM 827 O O . SER A 1 102 ? -7.410 -4.910 24.449 1.00 81.31 102 SER A O 1
ATOM 829 N N . LYS A 1 103 ? -7.563 -3.724 22.554 1.00 82.12 103 LYS A N 1
ATOM 830 C CA . LYS A 1 103 ? -8.982 -3.358 22.699 1.00 82.12 103 LYS A CA 1
ATOM 831 C C . LYS A 1 103 ? -9.939 -4.278 21.940 1.00 82.12 103 LYS A C 1
ATOM 833 O O . LYS A 1 103 ? -11.145 -4.064 22.027 1.00 82.12 103 LYS A O 1
ATOM 838 N N . LYS A 1 104 ? -9.420 -5.284 21.224 1.00 84.12 104 LYS A N 1
ATOM 839 C CA . LYS A 1 104 ? -10.203 -6.243 20.429 1.00 84.12 104 LYS A CA 1
ATOM 840 C C . LYS A 1 104 ? -11.124 -5.574 19.395 1.00 84.12 104 LYS A C 1
ATOM 842 O O . LYS A 1 104 ? -12.237 -6.030 19.153 1.00 84.12 104 LYS A O 1
ATOM 847 N N . GLU A 1 105 ? -10.682 -4.473 18.786 1.00 87.56 105 GLU A N 1
ATOM 848 C CA . GLU A 1 105 ? -11.512 -3.672 17.871 1.00 87.56 105 GLU A CA 1
ATOM 849 C C . GLU A 1 105 ? -11.490 -4.216 16.428 1.00 87.56 105 GLU A C 1
ATOM 851 O O . GLU A 1 105 ? -11.015 -3.543 15.518 1.00 87.56 105 GLU A O 1
ATOM 856 N N . ILE A 1 106 ? -11.993 -5.436 16.206 1.00 94.19 106 ILE A N 1
ATOM 857 C CA . ILE A 1 106 ? -11.928 -6.122 14.897 1.00 94.19 106 ILE A CA 1
ATOM 858 C C . ILE A 1 106 ? -12.553 -5.299 13.761 1.00 94.19 106 ILE A C 1
ATOM 860 O O . ILE A 1 106 ? -11.935 -5.148 12.713 1.00 94.19 106 ILE A O 1
ATOM 864 N N . GLU A 1 107 ? -13.728 -4.705 13.973 1.00 94.25 107 GLU A N 1
ATOM 865 C CA . GLU A 1 107 ? -14.393 -3.889 12.946 1.00 94.25 107 GLU A CA 1
ATOM 866 C C . GLU A 1 107 ? -13.569 -2.641 12.577 1.00 94.25 107 GLU A C 1
ATOM 868 O O . GLU A 1 107 ? -13.405 -2.317 11.401 1.00 94.25 107 GLU A O 1
ATOM 873 N N . THR A 1 108 ? -12.971 -1.976 13.576 1.00 95.75 108 THR A N 1
ATOM 874 C CA . THR A 1 108 ? -12.027 -0.866 13.364 1.00 95.75 108 THR A CA 1
ATOM 875 C C . THR A 1 108 ? -10.829 -1.318 12.532 1.00 95.75 108 THR A C 1
ATOM 877 O O . THR A 1 108 ? -10.394 -0.585 11.644 1.00 95.75 108 THR A O 1
ATOM 880 N N . ILE A 1 109 ? -10.284 -2.498 12.845 1.00 96.31 109 ILE A N 1
ATOM 881 C CA . ILE A 1 109 ? -9.121 -3.069 12.163 1.00 96.31 109 ILE A CA 1
ATOM 882 C C . ILE A 1 109 ? -9.464 -3.315 10.697 1.00 96.31 109 ILE A C 1
ATOM 884 O O . ILE A 1 109 ? -8.792 -2.774 9.828 1.00 96.31 109 ILE A O 1
ATOM 888 N N . GLN A 1 110 ? -10.560 -4.022 10.421 1.00 95.75 110 GLN A N 1
ATOM 889 C CA . GLN A 1 110 ? -11.003 -4.310 9.057 1.00 95.75 110 GLN A CA 1
ATOM 890 C C . GLN A 1 110 ? -11.255 -3.028 8.253 1.00 95.75 110 GLN A C 1
ATOM 892 O O . GLN A 1 110 ? -10.742 -2.886 7.144 1.00 95.75 110 GLN A O 1
ATOM 897 N N . ALA A 1 111 ? -11.981 -2.059 8.819 1.00 96.19 111 ALA A N 1
ATOM 898 C CA . ALA A 1 111 ? -12.259 -0.790 8.149 1.00 96.19 111 ALA A CA 1
ATOM 899 C C . ALA A 1 111 ? -10.984 0.032 7.884 1.00 96.19 111 ALA A C 1
ATOM 901 O O . ALA A 1 111 ? -10.822 0.595 6.803 1.00 96.19 111 ALA A O 1
ATOM 902 N N . GLY A 1 112 ? -10.052 0.084 8.840 1.00 96.56 112 GLY A N 1
ATOM 903 C CA . GLY A 1 112 ? -8.773 0.766 8.639 1.00 96.56 112 GLY A CA 1
ATOM 904 C C . GLY A 1 112 ? -7.883 0.054 7.616 1.00 96.56 112 GLY A C 1
ATOM 905 O O . GLY A 1 112 ? -7.207 0.720 6.835 1.00 96.56 112 GLY A O 1
ATOM 906 N N . THR A 1 113 ? -7.934 -1.279 7.544 1.00 95.88 113 THR A N 1
ATOM 907 C CA . THR A 1 113 ? -7.258 -2.050 6.492 1.00 95.88 113 THR A CA 1
ATOM 908 C C . THR A 1 113 ? -7.854 -1.769 5.114 1.00 95.88 113 THR A C 1
ATOM 910 O O . THR A 1 113 ? -7.098 -1.628 4.160 1.00 95.88 113 THR A O 1
ATOM 913 N N . ILE A 1 114 ? -9.177 -1.613 4.993 1.00 94.19 114 ILE A N 1
ATOM 914 C CA . ILE A 1 114 ? -9.814 -1.202 3.730 1.00 94.19 114 ILE A CA 1
ATOM 915 C C . ILE A 1 114 ? -9.253 0.149 3.267 1.00 94.19 114 ILE A C 1
ATOM 917 O O . ILE A 1 114 ? -8.802 0.269 2.129 1.00 94.19 114 ILE A O 1
ATOM 921 N N . PHE A 1 115 ? -9.205 1.142 4.162 1.00 95.62 115 PHE A N 1
ATOM 922 C CA . PHE A 1 115 ? -8.639 2.459 3.847 1.00 95.62 115 PHE A CA 1
ATOM 923 C C . PHE A 1 115 ? -7.169 2.379 3.432 1.00 95.62 115 PHE A C 1
ATOM 925 O O . PHE A 1 115 ? -6.755 3.052 2.491 1.00 95.62 115 PHE A O 1
ATOM 932 N N . PHE A 1 116 ? -6.390 1.534 4.108 1.00 95.12 116 PHE A N 1
ATOM 933 C CA . PHE A 1 116 ? -4.990 1.297 3.778 1.00 95.12 116 PHE A CA 1
ATOM 934 C C . PHE A 1 116 ? -4.814 0.732 2.366 1.00 95.12 116 PHE A C 1
ATOM 936 O O . PHE A 1 116 ? -4.005 1.249 1.598 1.00 95.12 116 PHE A O 1
ATOM 943 N N . VAL A 1 117 ? -5.596 -0.285 2.002 1.00 91.81 117 VAL A N 1
ATOM 944 C CA . VAL A 1 117 ? -5.541 -0.899 0.669 1.00 91.81 117 VAL A CA 1
ATOM 945 C C . VAL A 1 117 ? -5.943 0.091 -0.419 1.00 91.81 117 VAL A C 1
ATOM 947 O O . VAL A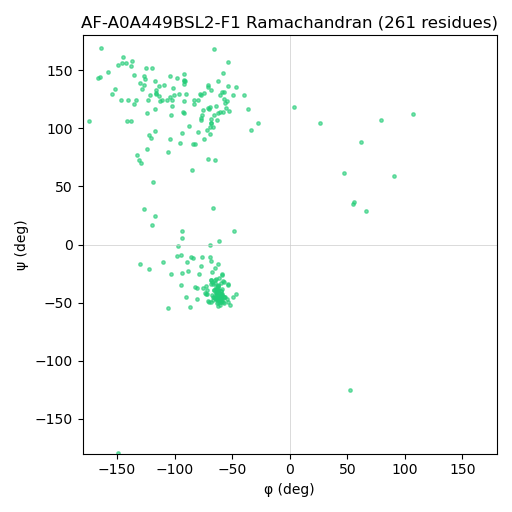 1 117 ? -5.238 0.208 -1.423 1.00 91.81 117 VAL A O 1
ATOM 950 N N . ASP A 1 118 ? -7.034 0.829 -0.210 1.00 90.88 118 ASP A N 1
ATOM 951 C CA . ASP A 1 118 ? -7.508 1.841 -1.159 1.00 90.88 118 ASP A CA 1
ATOM 952 C C . ASP A 1 118 ? -6.447 2.927 -1.379 1.00 90.88 118 ASP A C 1
ATOM 954 O O . ASP A 1 118 ? -6.117 3.256 -2.520 1.00 90.88 118 ASP A O 1
ATOM 958 N N . TYR A 1 119 ? -5.839 3.413 -0.294 1.00 94.38 119 TYR A N 1
ATOM 959 C CA . TYR A 1 119 ? -4.763 4.397 -0.345 1.00 94.38 119 TYR A CA 1
ATOM 960 C C . TYR A 1 119 ? -3.539 3.888 -1.117 1.00 94.38 119 TYR A C 1
ATOM 962 O O . TYR A 1 119 ? -3.074 4.557 -2.038 1.00 94.38 119 TYR A O 1
ATOM 970 N N . VAL A 1 120 ? -3.016 2.703 -0.782 1.00 92.88 120 VAL A N 1
ATOM 971 C CA . VAL A 1 120 ? -1.823 2.145 -1.447 1.00 92.88 120 VAL A CA 1
ATOM 972 C C . VAL A 1 120 ? -2.077 1.939 -2.940 1.00 92.88 120 VAL A C 1
ATOM 974 O O . VAL A 1 120 ? -1.247 2.326 -3.765 1.00 92.88 120 VAL A O 1
ATOM 977 N N . ASN A 1 121 ? -3.244 1.401 -3.302 1.00 89.38 121 ASN A N 1
ATOM 978 C CA . ASN A 1 121 ? -3.628 1.208 -4.699 1.00 89.38 121 ASN A CA 1
ATOM 979 C C . ASN A 1 121 ? -3.715 2.534 -5.467 1.00 89.38 121 ASN A C 1
ATOM 981 O O . ASN A 1 121 ? -3.244 2.609 -6.605 1.00 89.38 121 ASN A O 1
ATOM 985 N N . ASP A 1 122 ? -4.283 3.580 -4.861 1.00 90.56 122 ASP A N 1
ATOM 986 C CA . ASP A 1 122 ? -4.333 4.919 -5.455 1.00 90.56 122 ASP A CA 1
ATOM 987 C C . ASP A 1 122 ? -2.923 5.487 -5.672 1.00 90.56 122 ASP A C 1
ATOM 989 O O . ASP A 1 122 ? -2.588 5.922 -6.776 1.00 90.56 122 ASP A O 1
ATOM 993 N N . LYS A 1 123 ? -2.037 5.383 -4.671 1.00 93.62 123 LYS A N 1
ATOM 994 C CA . LYS A 1 123 ? -0.647 5.859 -4.787 1.00 93.62 123 LYS A CA 1
ATOM 995 C C . LYS A 1 123 ? 0.155 5.109 -5.837 1.00 93.62 123 LYS A C 1
ATOM 997 O O . LYS A 1 123 ? 0.925 5.738 -6.566 1.00 93.62 123 LYS A O 1
ATOM 1002 N N . PHE A 1 124 ? -0.025 3.796 -5.948 1.00 92.00 124 PHE A N 1
ATOM 1003 C CA . PHE A 1 124 ? 0.604 3.003 -7.003 1.00 92.00 124 PHE A CA 1
ATOM 1004 C C . PHE A 1 124 ? 0.095 3.436 -8.376 1.00 92.00 124 PHE A C 1
ATOM 1006 O O . PHE A 1 124 ? 0.897 3.713 -9.269 1.00 92.00 124 PHE A O 1
ATOM 1013 N N . ARG A 1 125 ? -1.224 3.586 -8.539 1.00 89.38 125 ARG A N 1
ATOM 1014 C CA . ARG A 1 125 ? -1.829 4.052 -9.792 1.00 89.38 125 ARG A CA 1
ATOM 1015 C C . ARG A 1 125 ? -1.329 5.441 -10.187 1.00 89.38 125 ARG A C 1
ATOM 1017 O O . ARG A 1 125 ? -1.012 5.647 -11.359 1.00 89.38 125 ARG A O 1
ATOM 1024 N N . ASP A 1 126 ? -1.219 6.367 -9.238 1.00 90.69 126 ASP A N 1
ATOM 1025 C CA . ASP A 1 126 ? -0.702 7.718 -9.479 1.00 90.69 126 ASP A CA 1
ATOM 1026 C C . ASP A 1 126 ? 0.754 7.685 -9.964 1.00 90.69 126 ASP A C 1
ATOM 1028 O O . ASP A 1 126 ? 1.088 8.306 -10.977 1.00 90.69 126 ASP A O 1
ATOM 1032 N N . VAL A 1 127 ? 1.613 6.896 -9.304 1.00 93.19 127 VAL A N 1
ATOM 1033 C CA . VAL A 1 127 ? 3.024 6.764 -9.698 1.00 93.19 127 VAL A CA 1
ATOM 1034 C C . VAL A 1 127 ? 3.148 6.183 -11.103 1.00 93.19 127 VAL A C 1
ATOM 1036 O O . VAL A 1 127 ? 3.862 6.736 -11.943 1.00 93.19 127 VAL A O 1
ATOM 1039 N N . ILE A 1 128 ? 2.426 5.099 -11.382 1.00 88.88 128 ILE A N 1
ATOM 1040 C CA . ILE A 1 128 ? 2.428 4.457 -12.697 1.00 88.88 128 ILE A CA 1
ATOM 1041 C C . ILE A 1 128 ? 1.960 5.441 -13.773 1.00 88.88 128 ILE A C 1
ATOM 1043 O O . ILE A 1 128 ? 2.650 5.647 -14.770 1.00 88.88 128 ILE A O 1
ATOM 1047 N N . SER A 1 129 ? 0.837 6.118 -13.545 1.00 86.50 129 SER A N 1
ATOM 1048 C CA . SER A 1 129 ? 0.250 7.026 -14.535 1.00 86.50 129 SER A CA 1
ATOM 1049 C C . SER A 1 129 ? 1.157 8.222 -14.844 1.00 86.50 129 SER A C 1
ATOM 1051 O O . SER A 1 129 ? 1.232 8.659 -15.991 1.00 86.50 129 SER A O 1
ATOM 1053 N N . ARG A 1 130 ? 1.870 8.757 -13.843 1.00 89.06 130 ARG A N 1
ATOM 1054 C CA . ARG A 1 130 ? 2.671 9.987 -13.989 1.00 89.06 130 ARG A CA 1
ATOM 1055 C C . ARG A 1 130 ? 4.135 9.782 -14.343 1.00 89.06 130 ARG A C 1
ATOM 1057 O O . ARG A 1 130 ? 4.764 10.724 -14.824 1.00 89.06 130 ARG A O 1
ATOM 1064 N N . TYR A 1 131 ? 4.714 8.627 -14.032 1.00 89.62 131 TYR A N 1
ATOM 1065 C CA . TYR A 1 131 ? 6.162 8.440 -14.155 1.00 89.62 131 TYR A CA 1
ATOM 1066 C C . TYR A 1 131 ? 6.549 7.295 -15.078 1.00 89.62 131 TYR A C 1
ATOM 1068 O O . TYR A 1 131 ? 7.654 7.336 -15.608 1.00 89.62 131 TYR A O 1
ATOM 1076 N N . MET A 1 132 ? 5.663 6.329 -15.341 1.00 86.94 132 MET A N 1
ATOM 1077 C CA . MET A 1 132 ? 6.042 5.118 -16.076 1.00 86.94 132 MET A CA 1
ATOM 1078 C C . MET A 1 132 ? 6.574 5.397 -17.490 1.00 86.94 132 MET A C 1
ATOM 1080 O O . MET A 1 132 ? 7.491 4.727 -17.946 1.00 86.94 132 MET A O 1
ATOM 1084 N N . TYR A 1 133 ? 6.067 6.433 -18.166 1.00 84.62 133 TYR A N 1
ATOM 1085 C CA . TYR A 1 133 ? 6.536 6.828 -19.501 1.00 84.62 133 TYR A CA 1
ATOM 1086 C C . TYR A 1 133 ? 7.966 7.399 -19.530 1.00 84.62 133 TYR A C 1
ATOM 1088 O O . TYR A 1 133 ? 8.525 7.566 -20.609 1.00 84.62 133 TYR A O 1
ATOM 1096 N N . LYS A 1 134 ? 8.537 7.754 -18.371 1.00 88.88 134 LYS A N 1
ATOM 1097 C CA . LYS A 1 134 ? 9.884 8.335 -18.261 1.00 88.88 134 LYS A CA 1
ATOM 1098 C C . LYS A 1 134 ? 10.976 7.284 -18.115 1.00 88.88 134 LYS A C 1
ATOM 1100 O O . LYS A 1 134 ? 12.144 7.636 -18.227 1.00 88.88 134 LYS A O 1
ATOM 1105 N N . TYR A 1 135 ? 10.603 6.049 -17.799 1.00 87.69 135 TYR A N 1
ATOM 1106 C CA . TYR A 1 135 ? 11.550 4.974 -17.551 1.00 87.69 135 TYR A CA 1
ATOM 1107 C C . TYR A 1 135 ? 11.839 4.199 -18.832 1.00 87.69 135 TYR A C 1
ATOM 1109 O O . TYR A 1 135 ? 10.964 4.009 -19.675 1.00 87.69 135 TYR A O 1
ATOM 1117 N N . ASP A 1 136 ? 13.070 3.723 -18.934 1.00 85.69 136 ASP A N 1
ATOM 1118 C CA . ASP A 1 136 ? 13.560 2.799 -19.939 1.00 85.69 136 ASP A CA 1
ATOM 1119 C C . ASP A 1 136 ? 14.164 1.580 -19.229 1.00 85.69 136 ASP A C 1
ATOM 1121 O O . ASP A 1 136 ? 15.376 1.440 -19.044 1.00 85.69 136 ASP A O 1
ATOM 1125 N N . PHE A 1 137 ? 13.289 0.652 -18.842 1.00 83.25 137 PHE A N 1
ATOM 1126 C CA . PHE A 1 137 ? 13.684 -0.592 -18.178 1.00 83.25 137 PHE A CA 1
ATOM 1127 C C . PHE A 1 137 ? 14.442 -1.569 -19.090 1.00 83.25 137 PHE A C 1
ATOM 1129 O O . PHE A 1 137 ? 14.821 -2.646 -18.632 1.00 83.25 137 PHE A O 1
ATOM 1136 N N . GLU A 1 138 ? 14.660 -1.230 -20.363 1.00 78.56 138 GLU A N 1
ATOM 1137 C CA . GLU A 1 138 ? 15.446 -2.049 -21.290 1.00 78.56 138 GLU A CA 1
ATOM 1138 C C . GLU A 1 138 ? 16.916 -1.654 -21.249 1.00 78.56 138 GLU A C 1
ATOM 1140 O O . GLU A 1 138 ? 17.783 -2.523 -21.170 1.00 78.56 138 GLU A O 1
ATOM 1145 N N . ASN A 1 139 ? 17.189 -0.348 -21.262 1.00 82.56 139 ASN A N 1
ATOM 1146 C CA . ASN A 1 139 ? 18.553 0.167 -21.351 1.00 82.56 139 ASN A CA 1
ATOM 1147 C C . ASN A 1 139 ? 19.094 0.678 -20.006 1.00 82.56 139 ASN A C 1
ATOM 1149 O O . ASN A 1 139 ? 20.303 0.649 -19.795 1.00 82.56 139 ASN A O 1
ATOM 1153 N N . ASN A 1 140 ? 18.224 1.094 -19.077 1.00 85.75 140 ASN A N 1
ATOM 1154 C CA . ASN A 1 140 ? 18.602 1.754 -17.819 1.00 85.75 140 ASN A CA 1
ATOM 1155 C C . ASN A 1 140 ? 18.004 1.077 -16.576 1.00 85.75 140 ASN A C 1
ATOM 1157 O O . ASN A 1 140 ? 17.767 1.727 -15.555 1.00 85.75 140 ASN A O 1
ATOM 1161 N N . TYR A 1 141 ? 17.793 -0.242 -16.640 1.00 84.19 141 TYR A N 1
ATOM 1162 C CA . TYR A 1 141 ? 17.037 -1.014 -15.648 1.00 84.19 141 TYR A CA 1
ATOM 1163 C C . TYR A 1 141 ? 17.416 -0.707 -14.186 1.00 84.19 141 TYR A C 1
ATOM 1165 O O . TYR A 1 141 ? 16.525 -0.572 -13.356 1.00 84.19 141 TYR A O 1
ATOM 1173 N N . SER A 1 142 ? 18.707 -0.570 -13.848 1.00 87.69 142 SER A N 1
ATOM 1174 C CA . SER A 1 142 ? 19.144 -0.426 -12.449 1.00 87.69 142 SER A CA 1
ATOM 1175 C C . SER A 1 142 ? 18.729 0.926 -11.893 1.00 87.69 142 SER A C 1
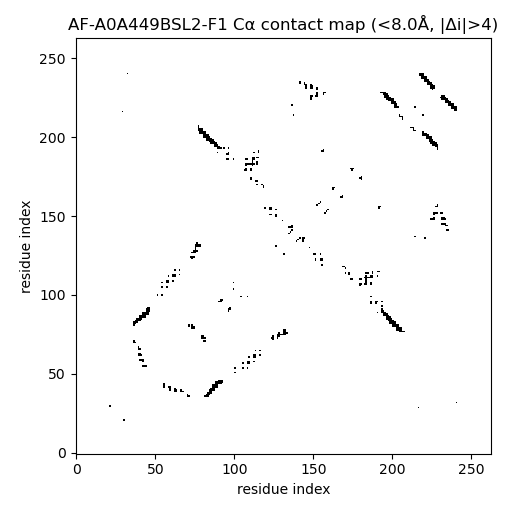ATOM 1177 O O . SER A 1 142 ? 18.149 1.024 -10.813 1.00 87.69 142 SER A O 1
ATOM 1179 N N . THR A 1 143 ? 19.043 1.970 -12.655 1.00 92.62 143 THR A N 1
ATOM 1180 C CA . THR A 1 143 ? 18.769 3.359 -12.301 1.00 92.62 143 THR A CA 1
ATOM 1181 C C . THR A 1 143 ? 17.269 3.607 -12.282 1.00 92.62 143 THR A C 1
ATOM 1183 O O . THR A 1 143 ? 16.749 4.180 -11.327 1.00 92.62 143 THR A O 1
ATOM 1186 N N . ASP A 1 144 ? 16.554 3.117 -13.292 1.00 92.62 144 ASP A N 1
ATOM 1187 C CA . ASP A 1 144 ? 15.118 3.339 -13.414 1.00 92.62 144 ASP A CA 1
ATOM 1188 C C . ASP A 1 144 ? 14.313 2.539 -12.401 1.00 92.62 144 ASP A C 1
ATOM 1190 O O . ASP A 1 144 ? 13.348 3.067 -11.849 1.00 92.62 144 ASP A O 1
ATOM 1194 N N . LEU A 1 145 ? 14.737 1.318 -12.062 1.00 93.06 145 LEU A N 1
ATOM 1195 C CA . LEU A 1 145 ? 14.113 0.550 -10.986 1.00 93.06 145 LEU A CA 1
ATOM 1196 C C . LEU A 1 145 ? 14.287 1.247 -9.638 1.00 93.06 145 LEU A C 1
ATOM 1198 O O . LEU A 1 145 ? 13.318 1.384 -8.892 1.00 93.06 145 LEU A O 1
ATOM 1202 N N . MET A 1 146 ? 15.495 1.729 -9.338 1.00 95.06 146 MET A N 1
ATOM 1203 C CA . MET A 1 146 ? 15.758 2.457 -8.098 1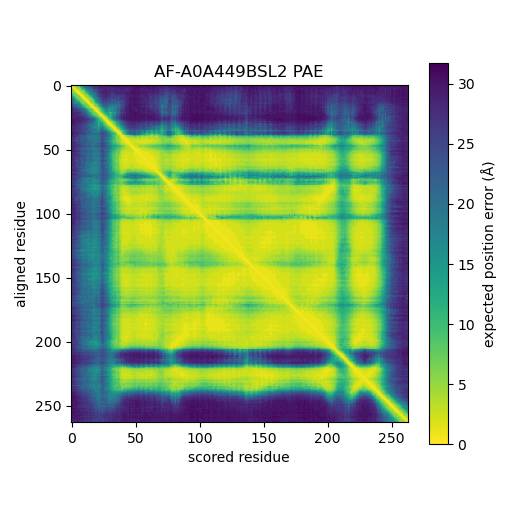.00 95.06 146 MET A CA 1
ATOM 1204 C C . MET A 1 146 ? 14.965 3.770 -8.043 1.00 95.06 146 MET A C 1
ATOM 1206 O O . MET A 1 146 ? 14.370 4.110 -7.019 1.00 95.06 146 MET A O 1
ATOM 1210 N N . ASN A 1 147 ? 14.888 4.501 -9.157 1.00 95.69 147 ASN A N 1
ATOM 1211 C CA . ASN A 1 147 ? 14.073 5.709 -9.258 1.00 95.69 147 ASN A CA 1
ATOM 1212 C C . ASN A 1 147 ? 12.583 5.405 -9.072 1.00 95.69 147 ASN A C 1
ATOM 1214 O O . ASN A 1 147 ? 11.890 6.149 -8.378 1.00 95.69 147 ASN A O 1
ATOM 1218 N N . PHE A 1 148 ? 12.085 4.324 -9.670 1.00 94.50 148 PHE A N 1
ATOM 1219 C CA . PHE A 1 148 ? 10.702 3.883 -9.530 1.00 94.50 148 PHE A CA 1
ATOM 1220 C C . PHE A 1 148 ? 10.373 3.490 -8.082 1.00 94.50 148 PHE A C 1
ATOM 1222 O O . PHE A 1 148 ? 9.395 3.997 -7.530 1.00 94.50 148 PHE A O 1
ATOM 1229 N N . ALA A 1 149 ? 11.224 2.695 -7.422 1.00 96.44 149 ALA A N 1
ATOM 1230 C CA . ALA A 1 149 ? 11.084 2.343 -6.005 1.00 96.44 149 ALA A CA 1
ATOM 1231 C C . ALA A 1 149 ? 11.043 3.591 -5.106 1.00 96.44 149 ALA A C 1
ATOM 1233 O O . ALA A 1 149 ? 10.150 3.736 -4.269 1.00 96.44 149 ALA A O 1
ATOM 1234 N N . ASN A 1 150 ? 11.944 4.550 -5.340 1.00 97.50 150 ASN A N 1
ATOM 1235 C CA . ASN A 1 150 ? 11.938 5.828 -4.631 1.00 97.50 150 ASN A CA 1
ATOM 1236 C C . ASN A 1 150 ? 10.655 6.632 -4.882 1.00 97.50 150 ASN A C 1
ATOM 1238 O O . ASN A 1 150 ? 10.115 7.226 -3.951 1.00 97.50 150 ASN A O 1
ATOM 1242 N N . LYS A 1 151 ? 10.116 6.644 -6.110 1.00 96.94 151 LYS A N 1
ATOM 1243 C CA . LYS A 1 151 ? 8.835 7.314 -6.391 1.00 96.94 151 LYS A CA 1
ATOM 1244 C C . LYS A 1 151 ? 7.661 6.652 -5.681 1.00 96.94 151 LYS A C 1
ATOM 1246 O O . LYS A 1 151 ? 6.809 7.380 -5.173 1.00 96.94 151 LYS A O 1
ATOM 1251 N N . LEU A 1 152 ? 7.628 5.322 -5.600 1.00 96.62 152 LEU A N 1
ATOM 1252 C CA . LEU A 1 152 ? 6.628 4.606 -4.805 1.00 96.62 152 LEU A CA 1
ATOM 1253 C C . LEU A 1 152 ? 6.726 4.996 -3.327 1.00 96.62 152 LEU A C 1
ATOM 1255 O O . LEU A 1 152 ? 5.725 5.403 -2.743 1.00 96.62 152 LEU A O 1
ATOM 1259 N N . LYS A 1 153 ? 7.932 4.969 -2.750 1.00 97.81 153 LYS A N 1
ATOM 1260 C CA . LYS A 1 153 ? 8.170 5.349 -1.350 1.00 97.81 153 LYS A CA 1
ATOM 1261 C C . LYS A 1 153 ? 7.764 6.792 -1.059 1.00 97.81 153 LYS A C 1
ATOM 1263 O O . LYS A 1 153 ? 7.039 7.038 -0.099 1.00 97.81 153 LYS A O 1
ATOM 1268 N N . VAL A 1 154 ? 8.143 7.733 -1.925 1.00 97.69 154 VAL A N 1
ATOM 1269 C CA . VAL A 1 154 ? 7.731 9.141 -1.805 1.00 97.69 154 VAL A CA 1
ATOM 1270 C C . VAL A 1 154 ? 6.207 9.278 -1.860 1.00 97.69 154 VAL A C 1
ATOM 1272 O O . VAL A 1 154 ? 5.630 10.038 -1.087 1.00 97.69 154 VAL A O 1
ATOM 1275 N N . SER A 1 155 ? 5.550 8.563 -2.776 1.00 97.00 155 SER A N 1
ATOM 1276 C CA . SER A 1 155 ? 4.096 8.632 -2.956 1.00 97.00 155 SER A CA 1
ATOM 1277 C C . SER A 1 155 ? 3.330 8.052 -1.767 1.00 97.00 155 SER A C 1
ATOM 1279 O O . SER A 1 155 ? 2.357 8.649 -1.319 1.00 97.00 155 SER A O 1
ATOM 1281 N N . VAL A 1 156 ? 3.778 6.909 -1.242 1.00 97.06 156 VAL A N 1
ATOM 1282 C CA . VAL A 1 156 ? 3.097 6.197 -0.154 1.00 97.06 156 VAL A CA 1
ATOM 1283 C C . VAL A 1 156 ? 3.412 6.804 1.209 1.00 97.06 156 VAL A C 1
ATOM 1285 O O . VAL A 1 156 ? 2.481 7.026 1.978 1.00 97.06 156 VAL A O 1
ATOM 1288 N N . TYR A 1 157 ? 4.685 7.082 1.505 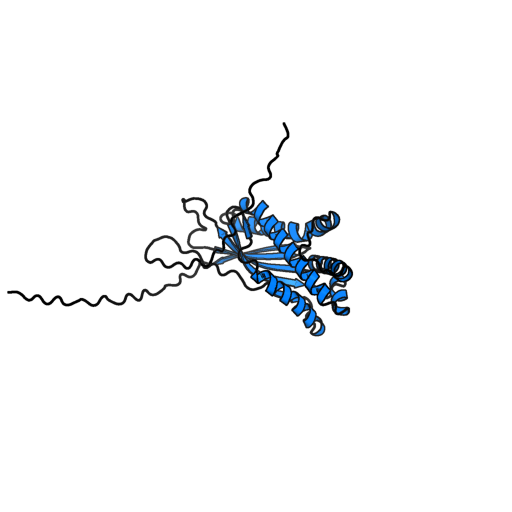1.00 98.00 157 TYR A N 1
ATOM 1289 C CA . TYR A 1 157 ? 5.143 7.444 2.850 1.00 98.00 157 TYR A CA 1
ATOM 1290 C C . TYR A 1 157 ? 5.469 8.932 2.995 1.00 98.00 157 TYR A C 1
ATOM 1292 O O . TYR A 1 157 ? 4.911 9.586 3.870 1.00 98.00 157 TYR A O 1
ATOM 1300 N N . ASP A 1 158 ? 6.333 9.496 2.145 1.00 97.50 158 ASP A N 1
ATOM 1301 C CA . ASP A 1 158 ? 6.849 10.862 2.374 1.00 97.50 158 ASP A CA 1
ATOM 1302 C C . ASP A 1 158 ? 5.765 11.934 2.200 1.00 97.50 158 ASP A C 1
ATOM 1304 O O . ASP A 1 158 ? 5.788 12.980 2.847 1.00 97.50 158 ASP A O 1
ATOM 1308 N N . LYS A 1 159 ? 4.791 11.674 1.324 1.00 96.00 159 LYS A N 1
ATOM 1309 C CA . LYS A 1 159 ? 3.636 12.554 1.126 1.00 96.00 159 LYS A CA 1
ATOM 1310 C C . LYS A 1 159 ? 2.492 12.297 2.096 1.00 96.00 159 LYS A C 1
ATOM 1312 O O . LYS A 1 159 ? 1.594 13.127 2.153 1.00 96.00 159 LYS A O 1
ATOM 1317 N N . PHE A 1 160 ? 2.518 11.205 2.857 1.00 97.06 160 PHE A N 1
ATOM 1318 C CA . PHE A 1 160 ? 1.370 10.775 3.651 1.00 97.06 160 PHE A CA 1
ATOM 1319 C C . PHE A 1 160 ? 0.896 11.843 4.641 1.00 97.06 160 PHE A C 1
ATOM 1321 O O . PHE A 1 160 ? -0.280 12.191 4.652 1.00 97.06 160 PHE A O 1
ATOM 1328 N N . GLU A 1 161 ? 1.814 12.401 5.435 1.00 95.12 161 GLU A N 1
ATOM 1329 C CA . GLU A 1 161 ? 1.484 13.410 6.451 1.00 95.12 161 GLU A CA 1
ATOM 1330 C C . GLU A 1 161 ? 0.899 14.681 5.810 1.00 95.12 161 GLU A C 1
ATOM 1332 O O . GLU A 1 161 ? -0.087 15.229 6.304 1.00 95.12 161 GLU A O 1
ATOM 1337 N N . ASN A 1 162 ? 1.440 15.100 4.660 1.00 95.31 162 ASN A N 1
ATOM 1338 C CA . ASN A 1 162 ? 0.907 16.225 3.890 1.00 95.31 162 ASN A CA 1
ATOM 1339 C C . ASN A 1 162 ? -0.482 15.905 3.320 1.00 95.31 162 ASN A C 1
ATOM 1341 O O . ASN A 1 162 ? -1.410 16.696 3.466 1.00 95.31 162 ASN A O 1
ATOM 1345 N N . ASP A 1 163 ? -0.651 14.736 2.704 1.00 94.81 163 ASP A N 1
ATOM 1346 C CA . ASP A 1 163 ? -1.923 14.313 2.121 1.00 94.81 163 ASP A CA 1
ATOM 1347 C C . ASP A 1 163 ? -3.016 14.184 3.191 1.00 94.81 163 ASP A C 1
ATOM 1349 O O . ASP A 1 163 ? -4.175 14.520 2.940 1.00 94.81 163 ASP A O 1
ATOM 1353 N N . LEU A 1 164 ? -2.652 13.755 4.401 1.00 93.25 164 LEU A N 1
ATOM 1354 C CA . LEU A 1 164 ? -3.542 13.718 5.554 1.00 93.25 164 LEU A CA 1
ATOM 1355 C C . LEU A 1 164 ? -3.910 15.133 6.027 1.00 93.25 164 LEU A C 1
ATOM 1357 O O . LEU A 1 164 ? -5.094 15.428 6.192 1.00 93.25 164 LEU A O 1
ATOM 1361 N N . ALA A 1 165 ? -2.921 16.016 6.206 1.00 93.88 165 ALA A N 1
ATOM 1362 C CA . ALA A 1 165 ? -3.121 17.385 6.690 1.00 93.88 165 ALA A CA 1
ATOM 1363 C C . ALA A 1 165 ? -3.983 18.236 5.743 1.00 93.88 165 ALA A C 1
ATOM 1365 O O . ALA A 1 165 ? -4.788 19.050 6.196 1.00 93.88 165 ALA A O 1
ATOM 1366 N N . TYR A 1 166 ? -3.843 18.023 4.434 1.00 93.75 166 TYR A N 1
ATOM 1367 C CA . TYR A 1 166 ? -4.607 18.723 3.401 1.00 93.75 166 TYR A CA 1
ATOM 1368 C C . TYR A 1 166 ? -5.877 17.979 2.958 1.00 93.75 166 TYR A C 1
ATOM 1370 O O . TYR A 1 166 ? -6.490 18.368 1.964 1.00 93.75 166 TYR A O 1
ATOM 1378 N N . CYS A 1 167 ? -6.300 16.931 3.678 1.00 91.06 167 CYS A N 1
ATOM 1379 C CA . CYS A 1 167 ? -7.509 16.155 3.374 1.00 91.06 167 CYS A CA 1
ATOM 1380 C C . CYS A 1 167 ? -7.547 15.598 1.933 1.00 91.06 167 CYS A C 1
ATOM 1382 O O . CYS A 1 167 ? -8.610 15.513 1.318 1.00 91.06 167 CYS A O 1
ATOM 1384 N N . LEU A 1 168 ? -6.390 15.214 1.388 1.00 91.31 168 LEU A N 1
ATOM 1385 C CA . LEU A 1 168 ? -6.249 14.668 0.032 1.00 91.31 168 LEU A CA 1
ATOM 1386 C C . LEU A 1 168 ? -6.525 13.159 -0.033 1.00 91.31 168 LEU A C 1
ATOM 1388 O O . LEU A 1 168 ? -6.671 12.602 -1.121 1.00 91.31 168 LEU A O 1
ATOM 1392 N N . ILE A 1 169 ? -6.614 12.495 1.121 1.00 92.12 169 ILE A N 1
ATOM 1393 C CA . ILE A 1 169 ? -6.936 11.070 1.224 1.00 92.12 169 ILE A CA 1
ATOM 1394 C C . ILE A 1 169 ? -8.453 10.881 1.165 1.00 92.12 169 ILE A C 1
ATOM 1396 O O . ILE A 1 169 ? -9.194 11.392 2.009 1.00 92.12 169 ILE A O 1
ATOM 1400 N N . LYS A 1 170 ? -8.908 10.113 0.174 1.00 89.50 170 LYS A N 1
ATOM 1401 C CA . LYS A 1 170 ? -10.316 9.747 0.001 1.00 89.50 170 LYS A CA 1
ATOM 1402 C C . LYS A 1 170 ? -10.616 8.430 0.710 1.00 89.50 170 LYS A C 1
ATOM 1404 O O . LYS A 1 170 ? -9.827 7.495 0.652 1.00 89.50 170 LYS A O 1
ATOM 1409 N N . TYR A 1 171 ? -11.788 8.358 1.332 1.00 89.06 171 TYR A N 1
ATOM 1410 C CA . TYR A 1 171 ? -12.290 7.167 2.014 1.00 89.06 171 TYR A CA 1
ATOM 1411 C C . TYR A 1 171 ? -13.632 6.788 1.386 1.00 89.06 171 TYR A C 1
ATOM 1413 O O . TYR A 1 171 ? -14.663 7.353 1.733 1.00 89.06 171 TYR A O 1
ATOM 1421 N N . GLU A 1 172 ? -13.629 5.880 0.411 1.00 81.69 172 GLU A N 1
ATOM 1422 C CA . GLU A 1 172 ? -14.846 5.564 -0.359 1.00 81.69 172 GLU A CA 1
ATOM 1423 C C . GLU A 1 172 ? -15.803 4.635 0.399 1.00 81.69 172 GLU A C 1
ATOM 1425 O O . GLU A 1 172 ? -17.012 4.649 0.176 1.00 81.69 172 GLU A O 1
ATOM 1430 N N . ARG A 1 173 ? -15.269 3.833 1.326 1.00 86.00 173 ARG A N 1
ATOM 1431 C CA . ARG A 1 173 ? -15.993 2.761 2.023 1.00 86.00 173 ARG A CA 1
ATOM 1432 C C . ARG A 1 173 ? -16.040 2.990 3.524 1.00 86.00 173 ARG A C 1
ATOM 1434 O O . ARG A 1 173 ? -15.608 2.157 4.317 1.00 86.00 173 ARG A O 1
ATOM 1441 N N . GLU A 1 174 ? -16.518 4.165 3.914 1.00 90.12 174 GLU A N 1
ATOM 1442 C CA . GLU A 1 174 ? -16.598 4.529 5.325 1.00 90.12 174 GLU A CA 1
ATOM 1443 C C . GLU A 1 174 ? -17.689 3.734 6.070 1.00 90.12 174 GLU A C 1
ATOM 1445 O O . GLU A 1 174 ? -18.811 3.597 5.571 1.00 90.12 174 GLU A O 1
ATOM 1450 N N . PRO A 1 175 ? -17.400 3.244 7.292 1.00 92.44 175 PRO A N 1
ATOM 1451 C CA . PRO A 1 175 ? -18.420 2.700 8.180 1.00 92.44 175 PRO A CA 1
ATOM 1452 C C . PRO A 1 175 ? -19.510 3.731 8.490 1.00 92.44 175 PRO A C 1
ATOM 1454 O O . PRO A 1 175 ? -19.232 4.924 8.616 1.00 92.44 175 PRO A O 1
ATOM 1457 N N . LYS A 1 176 ? -20.748 3.257 8.687 1.00 93.31 176 LYS A N 1
ATOM 1458 C CA . LYS A 1 176 ? -21.872 4.110 9.116 1.00 93.31 176 LYS A CA 1
ATOM 1459 C C . LYS A 1 176 ? -21.698 4.629 10.544 1.00 93.31 176 LYS A C 1
ATOM 1461 O O . LYS A 1 176 ? -22.163 5.719 10.859 1.00 93.31 176 LYS A O 1
ATOM 1466 N N . ASP A 1 177 ? -21.062 3.838 11.405 1.00 95.44 177 ASP A N 1
ATOM 1467 C CA . ASP A 1 177 ? -20.760 4.241 12.774 1.00 95.44 177 ASP A CA 1
ATOM 1468 C C . ASP A 1 177 ? -19.580 5.229 12.785 1.00 95.44 177 ASP A C 1
ATOM 1470 O O . ASP A 1 177 ? -18.444 4.892 12.437 1.00 95.44 177 ASP A O 1
ATOM 1474 N N . GLU A 1 178 ? -19.846 6.464 13.219 1.00 95.31 178 GLU A N 1
ATOM 1475 C CA . GLU A 1 178 ? -18.863 7.553 13.233 1.00 95.31 178 GLU A CA 1
ATOM 1476 C C . GLU A 1 178 ? -17.685 7.281 14.190 1.00 95.31 178 GLU A C 1
ATOM 1478 O O . GLU A 1 178 ? -16.549 7.705 13.950 1.00 95.31 178 GLU A O 1
ATOM 1483 N N . LYS A 1 179 ? -17.913 6.535 15.277 1.00 94.88 179 LYS A N 1
ATOM 1484 C CA . LYS A 1 179 ? -16.863 6.165 16.232 1.00 94.88 179 LYS A CA 1
ATOM 1485 C C . LYS A 1 179 ? -15.936 5.115 15.626 1.00 94.88 179 LYS A C 1
ATOM 1487 O O . LYS A 1 179 ? -14.718 5.253 15.778 1.00 94.88 179 LYS A O 1
ATOM 1492 N N . VAL A 1 180 ? -16.481 4.111 14.937 1.00 95.19 180 VAL A N 1
ATOM 1493 C CA . VAL A 1 180 ? -15.697 3.121 14.179 1.00 95.19 180 VAL A CA 1
ATOM 1494 C C . VAL A 1 180 ? -14.917 3.827 13.078 1.00 95.19 180 VAL A C 1
ATOM 1496 O O . VAL A 1 180 ? -13.697 3.703 13.037 1.00 95.19 180 VAL A O 1
ATOM 1499 N N . LYS A 1 181 ? -15.568 4.673 12.272 1.00 95.38 181 LYS A N 1
ATOM 1500 C CA . LYS A 1 181 ? -14.929 5.477 11.219 1.00 95.38 181 LYS A CA 1
ATOM 1501 C C . LYS A 1 181 ? -13.736 6.286 11.736 1.00 95.38 181 LYS A C 1
ATOM 1503 O O . LYS A 1 181 ? -12.632 6.175 11.202 1.00 95.38 181 LYS A O 1
ATOM 1508 N N . LYS A 1 182 ? -13.910 7.065 12.810 1.00 95.50 182 LYS A N 1
ATOM 1509 C CA . LYS A 1 182 ? -12.825 7.877 13.392 1.00 95.50 182 LYS A CA 1
ATOM 1510 C C . LYS A 1 182 ? -11.664 7.023 13.904 1.00 95.50 182 LYS A C 1
ATOM 1512 O O . LYS A 1 182 ? -10.509 7.443 13.839 1.00 95.50 182 LYS A O 1
ATOM 1517 N N . ARG A 1 183 ? -11.948 5.840 14.450 1.00 95.94 183 ARG A N 1
ATOM 1518 C CA . ARG A 1 183 ? -10.915 4.913 14.933 1.00 95.94 183 ARG A CA 1
ATOM 1519 C C . ARG A 1 183 ? -10.209 4.198 13.787 1.00 95.94 183 ARG A C 1
ATOM 1521 O O . ARG A 1 183 ? -8.994 4.045 13.873 1.00 95.94 183 ARG A O 1
ATOM 1528 N N . ALA A 1 184 ? -10.942 3.841 12.735 1.00 96.94 184 ALA A N 1
ATOM 1529 C CA . ALA A 1 184 ? -10.439 3.187 11.536 1.00 96.94 184 ALA A CA 1
ATOM 1530 C C . ALA A 1 184 ? -9.446 4.087 10.797 1.00 96.94 184 ALA A C 1
ATOM 1532 O O . ALA A 1 184 ? -8.368 3.620 10.454 1.00 96.94 184 ALA A O 1
ATOM 1533 N N . LYS A 1 185 ? -9.729 5.393 10.667 1.00 96.81 185 LYS A N 1
ATOM 1534 C CA . LYS A 1 185 ? -8.770 6.373 10.114 1.00 96.81 185 LYS A CA 1
ATOM 1535 C C . LYS A 1 185 ? -7.455 6.407 10.894 1.00 96.81 185 LYS A C 1
ATOM 1537 O O . LYS A 1 185 ? -6.385 6.304 10.315 1.00 96.81 185 LYS A O 1
ATOM 1542 N N . LYS A 1 186 ? -7.535 6.423 12.226 1.00 96.75 186 LYS A N 1
ATOM 1543 C CA . LYS A 1 186 ? -6.343 6.377 13.086 1.00 96.75 186 LYS A CA 1
ATOM 1544 C C . LYS A 1 186 ? -5.598 5.037 13.032 1.00 96.75 186 LYS A C 1
ATOM 1546 O O . LYS A 1 186 ? -4.397 5.001 13.281 1.00 96.75 186 LYS A O 1
ATOM 1551 N N . PHE A 1 187 ? -6.300 3.928 12.793 1.00 97.31 187 PHE A N 1
ATOM 1552 C CA . PHE A 1 187 ? -5.655 2.630 12.593 1.00 97.31 187 PHE A CA 1
ATOM 1553 C C . PHE A 1 187 ? -4.973 2.567 11.225 1.00 97.31 187 PHE A C 1
ATOM 1555 O O . PHE A 1 187 ? -3.832 2.137 11.146 1.00 97.31 187 PHE A O 1
ATOM 1562 N N . PHE A 1 188 ? -5.622 3.082 10.182 1.00 97.56 188 PHE A N 1
ATOM 1563 C CA . PHE A 1 188 ? -5.036 3.290 8.861 1.00 97.56 188 PHE A CA 1
ATOM 1564 C C . PHE A 1 188 ? -3.741 4.112 8.928 1.00 97.56 188 PHE A C 1
ATOM 1566 O O . PHE A 1 188 ? -2.719 3.665 8.415 1.00 97.56 188 PHE A O 1
ATOM 1573 N N . GLU A 1 189 ? -3.753 5.252 9.624 1.00 97.25 189 GLU A N 1
ATOM 1574 C CA . GLU A 1 189 ? -2.546 6.055 9.874 1.00 97.25 189 GLU A CA 1
ATOM 1575 C C . GLU A 1 189 ? -1.437 5.210 10.517 1.00 97.25 189 GLU A C 1
ATOM 1577 O O . GLU A 1 189 ? -0.300 5.195 10.045 1.00 97.25 189 GLU A O 1
ATOM 1582 N N . ALA A 1 190 ? -1.785 4.426 11.544 1.00 96.94 190 ALA A N 1
ATOM 1583 C CA . ALA A 1 190 ? -0.835 3.533 12.196 1.00 96.94 190 ALA A CA 1
ATOM 1584 C C . ALA A 1 190 ? -0.287 2.451 11.245 1.00 96.94 190 ALA A C 1
ATOM 1586 O O . ALA A 1 190 ? 0.897 2.132 11.332 1.00 96.94 190 ALA A O 1
ATOM 1587 N N . LEU A 1 191 ? -1.100 1.903 10.336 1.00 97.06 191 LEU A N 1
ATOM 1588 C CA . LEU A 1 191 ? -0.650 0.930 9.336 1.00 97.06 191 LEU A CA 1
ATOM 1589 C C . LEU A 1 191 ? 0.356 1.545 8.359 1.00 97.06 191 LEU A C 1
ATOM 1591 O O . LEU A 1 191 ? 1.404 0.946 8.120 1.00 97.06 191 LEU A O 1
ATOM 1595 N N . VAL A 1 192 ? 0.082 2.742 7.830 1.00 97.00 192 VAL A N 1
ATOM 1596 C CA . VAL A 1 192 ? 1.016 3.420 6.915 1.00 97.00 192 VAL A CA 1
ATOM 1597 C C . VAL A 1 192 ? 2.348 3.666 7.615 1.00 97.00 192 VAL A C 1
ATOM 1599 O O . VAL A 1 192 ? 3.387 3.294 7.093 1.00 97.00 192 VAL A O 1
ATOM 1602 N N . GLU A 1 193 ? 2.348 4.194 8.834 1.00 96.00 193 GLU A N 1
ATOM 1603 C CA . GLU A 1 193 ? 3.595 4.505 9.543 1.00 96.00 193 GLU A CA 1
ATOM 1604 C C . GLU A 1 193 ? 4.427 3.280 9.950 1.00 96.00 193 GLU A C 1
ATOM 1606 O O . GLU A 1 193 ? 5.628 3.411 10.180 1.00 96.00 193 GLU A O 1
ATOM 1611 N N . ASN A 1 194 ? 3.798 2.108 10.084 1.00 96.88 194 ASN A N 1
ATOM 1612 C CA . ASN A 1 194 ? 4.412 0.914 10.676 1.00 96.88 194 ASN A CA 1
ATOM 1613 C C . ASN A 1 194 ? 4.481 -0.271 9.702 1.00 96.88 194 ASN A C 1
ATOM 1615 O O . ASN A 1 194 ? 4.677 -1.404 10.148 1.00 96.88 194 ASN A O 1
ATOM 1619 N N . SER A 1 195 ? 4.320 -0.016 8.400 1.00 96.44 195 SER A N 1
ATOM 1620 C CA . SER A 1 195 ? 4.394 -1.032 7.348 1.00 96.44 195 SER A CA 1
ATOM 1621 C C . SER A 1 195 ? 5.707 -0.986 6.564 1.00 96.44 195 SER A C 1
ATOM 1623 O O . SER A 1 195 ? 6.253 0.082 6.281 1.00 96.44 195 SER A O 1
ATOM 1625 N N . ASP A 1 196 ? 6.169 -2.168 6.171 1.00 96.19 196 ASP A N 1
ATOM 1626 C CA . ASP A 1 196 ? 7.217 -2.414 5.178 1.00 96.19 196 ASP A CA 1
ATOM 1627 C C . ASP A 1 196 ? 6.614 -3.284 4.068 1.00 96.19 196 ASP A C 1
ATOM 1629 O O . ASP A 1 196 ? 5.946 -4.281 4.351 1.00 96.19 196 ASP A O 1
ATOM 1633 N N . MET A 1 197 ? 6.770 -2.854 2.817 1.00 95.25 197 MET A N 1
ATOM 1634 C CA . MET A 1 197 ? 6.112 -3.439 1.653 1.00 95.25 197 MET A CA 1
ATOM 1635 C C . MET A 1 197 ? 7.139 -4.022 0.696 1.00 95.25 197 MET A C 1
ATOM 1637 O O . MET A 1 197 ? 7.912 -3.292 0.072 1.00 95.25 197 MET A O 1
ATOM 1641 N N . LYS A 1 198 ? 7.072 -5.340 0.507 1.00 93.88 198 LYS A N 1
ATOM 1642 C CA . LYS A 1 198 ? 7.938 -6.088 -0.401 1.00 93.88 198 LYS A CA 1
ATOM 1643 C C . LYS A 1 198 ? 7.137 -6.599 -1.578 1.00 93.88 198 LYS A C 1
ATOM 1645 O O . LYS A 1 198 ? 6.159 -7.323 -1.422 1.00 93.88 198 LYS A O 1
ATOM 1650 N N . MET A 1 199 ? 7.578 -6.247 -2.773 1.00 90.44 199 MET A N 1
ATOM 1651 C CA . MET A 1 199 ? 6.919 -6.623 -4.014 1.00 90.44 199 MET A CA 1
ATOM 1652 C C . MET A 1 199 ? 7.906 -7.373 -4.887 1.00 90.44 199 MET A C 1
ATOM 1654 O O . MET A 1 199 ? 8.964 -6.840 -5.207 1.00 90.44 199 MET A O 1
ATOM 1658 N N . LYS A 1 200 ? 7.550 -8.583 -5.311 1.00 87.56 200 LYS A N 1
ATOM 1659 C CA . LYS A 1 200 ? 8.185 -9.234 -6.466 1.00 87.56 200 LYS A CA 1
ATOM 1660 C C . LYS A 1 200 ? 7.373 -8.873 -7.688 1.00 87.56 200 LYS A C 1
ATOM 1662 O O . LYS A 1 200 ? 6.158 -8.734 -7.575 1.00 87.56 200 LYS A O 1
ATOM 1667 N N . SER A 1 201 ? 7.999 -8.630 -8.827 1.00 83.88 201 SER A N 1
ATOM 1668 C CA . SER A 1 201 ? 7.302 -8.068 -9.982 1.00 83.88 201 SER A CA 1
ATOM 1669 C C . SER A 1 201 ? 8.081 -8.237 -11.280 1.00 83.88 201 SER A C 1
ATOM 1671 O O . SER A 1 201 ? 9.259 -8.584 -11.272 1.00 83.88 201 SER A O 1
ATOM 1673 N N . HIS A 1 202 ? 7.416 -7.962 -12.398 1.00 81.75 202 HIS A N 1
ATOM 1674 C CA . HIS A 1 202 ? 8.050 -7.710 -13.688 1.00 81.75 202 HIS A CA 1
ATOM 1675 C C . HIS A 1 202 ? 7.267 -6.648 -14.470 1.00 81.75 202 HIS A C 1
ATOM 1677 O O . HIS A 1 202 ? 6.097 -6.379 -14.182 1.00 81.75 202 HIS A O 1
ATOM 1683 N N . PHE A 1 203 ? 7.915 -6.048 -15.469 1.00 79.81 203 PHE A N 1
ATOM 1684 C CA . PHE A 1 203 ? 7.248 -5.173 -16.431 1.00 79.81 203 PHE A CA 1
ATOM 1685 C C . PHE A 1 203 ? 7.011 -5.918 -17.740 1.00 79.81 203 PHE A C 1
ATOM 1687 O O . PHE A 1 203 ? 7.906 -6.577 -18.269 1.00 79.81 203 PHE A O 1
ATOM 1694 N N . ILE A 1 204 ? 5.807 -5.776 -18.283 1.00 75.12 204 ILE A N 1
ATOM 1695 C CA . ILE A 1 204 ? 5.477 -6.185 -19.645 1.00 75.12 204 ILE A CA 1
ATOM 1696 C C . ILE A 1 204 ? 5.462 -4.919 -20.490 1.00 75.12 204 ILE A C 1
ATOM 1698 O O . ILE A 1 204 ? 4.676 -4.010 -20.228 1.00 75.12 204 ILE A O 1
ATOM 1702 N N . LYS A 1 205 ? 6.325 -4.839 -21.503 1.00 74.69 205 LYS A N 1
ATOM 1703 C CA . LYS A 1 205 ? 6.287 -3.720 -22.446 1.00 74.69 205 LYS A CA 1
ATOM 1704 C C . LYS A 1 205 ? 5.019 -3.787 -23.291 1.00 74.69 205 LYS A C 1
ATOM 1706 O O . LYS A 1 205 ? 4.682 -4.835 -23.834 1.00 74.69 205 LYS A O 1
ATOM 1711 N N . ILE A 1 206 ? 4.341 -2.656 -23.407 1.00 69.50 206 ILE A N 1
ATOM 1712 C CA . ILE A 1 206 ? 3.158 -2.472 -24.236 1.00 69.50 206 ILE A CA 1
ATOM 1713 C C . ILE A 1 206 ? 3.663 -1.978 -25.591 1.00 69.50 206 ILE A C 1
ATOM 1715 O O . ILE A 1 206 ? 4.243 -0.899 -25.681 1.00 69.50 206 ILE A O 1
ATOM 1719 N N . SER A 1 207 ? 3.506 -2.780 -26.641 1.00 60.69 207 SER A N 1
ATOM 1720 C CA . SER A 1 207 ? 3.839 -2.376 -28.010 1.00 60.69 207 SER A CA 1
ATOM 1721 C C . SER A 1 207 ? 2.746 -1.451 -28.543 1.00 60.69 207 SER A C 1
ATOM 1723 O O . SER A 1 207 ? 1.620 -1.906 -28.744 1.00 60.69 207 SER A O 1
ATOM 1725 N N . TRP A 1 208 ? 3.058 -0.171 -28.753 1.00 52.56 208 TRP A N 1
ATOM 1726 C CA . TRP A 1 208 ? 2.126 0.772 -29.385 1.00 52.56 208 TRP A CA 1
ATOM 1727 C C . TRP A 1 208 ? 2.259 0.785 -30.916 1.00 52.56 208 TRP A C 1
ATOM 1729 O O . TRP A 1 208 ? 1.269 1.042 -31.591 1.00 52.56 208 TRP A O 1
ATOM 1739 N N . ASP A 1 209 ? 3.414 0.378 -31.462 1.00 41.09 209 ASP A N 1
ATOM 1740 C CA . ASP A 1 209 ? 3.695 0.417 -32.900 1.00 41.09 209 ASP A CA 1
ATOM 1741 C C . ASP A 1 209 ? 4.163 -0.943 -33.446 1.00 41.09 209 ASP A C 1
ATOM 1743 O O . ASP A 1 209 ? 4.884 -1.691 -32.782 1.00 41.09 209 ASP A O 1
ATOM 1747 N N . ASN A 1 210 ? 3.774 -1.240 -34.692 1.00 42.41 210 ASN A N 1
ATOM 1748 C CA . ASN A 1 210 ? 4.083 -2.458 -35.465 1.00 42.41 210 ASN A CA 1
ATOM 1749 C C . ASN A 1 210 ? 5.587 -2.704 -35.731 1.00 42.41 210 ASN A C 1
ATOM 1751 O O . ASN A 1 210 ? 5.943 -3.673 -36.404 1.00 42.41 210 ASN A O 1
ATOM 1755 N N . GLU A 1 211 ? 6.483 -1.865 -35.211 1.00 43.97 211 GLU A N 1
ATOM 1756 C CA . GLU A 1 211 ? 7.930 -2.020 -35.348 1.00 43.97 211 GLU A CA 1
ATOM 1757 C C . GLU A 1 211 ? 8.535 -2.537 -34.041 1.00 43.97 211 GLU A C 1
ATOM 1759 O O . GLU A 1 211 ? 8.902 -1.805 -33.123 1.00 43.97 211 GLU A O 1
ATOM 1764 N N . ASN A 1 212 ? 8.596 -3.867 -33.981 1.00 47.72 212 ASN A N 1
ATOM 1765 C CA . ASN A 1 212 ? 9.172 -4.702 -32.934 1.00 47.72 212 ASN A CA 1
ATOM 1766 C C . ASN A 1 212 ? 10.404 -4.104 -32.235 1.00 47.72 212 ASN A C 1
ATOM 1768 O O . ASN A 1 212 ? 11.546 -4.321 -32.638 1.00 47.72 212 ASN A O 1
ATOM 1772 N N . LYS A 1 213 ? 10.171 -3.505 -31.070 1.00 41.91 213 LYS A N 1
ATOM 1773 C CA . LYS A 1 213 ? 11.088 -3.599 -29.933 1.00 41.91 213 LYS A CA 1
ATOM 1774 C C . LYS A 1 213 ? 10.284 -4.010 -28.713 1.00 41.91 213 LYS A C 1
ATOM 1776 O O . LYS A 1 213 ? 10.051 -3.214 -27.810 1.00 41.91 213 LYS A O 1
ATOM 1781 N N . CYS A 1 214 ? 9.822 -5.258 -28.700 1.00 44.12 214 CYS A N 1
ATOM 1782 C CA . CYS A 1 214 ? 9.588 -5.940 -27.432 1.00 44.12 214 CYS A CA 1
ATOM 1783 C C . CYS A 1 214 ? 10.883 -5.865 -26.609 1.00 44.12 214 CYS A C 1
ATOM 1785 O O . CYS A 1 214 ? 11.964 -5.804 -27.207 1.00 44.12 214 CYS A O 1
ATOM 1787 N N . LEU A 1 215 ? 10.787 -5.985 -25.279 1.00 47.69 215 LEU A N 1
ATOM 1788 C CA . LEU A 1 215 ? 11.870 -6.589 -24.497 1.00 47.69 215 LEU A CA 1
ATOM 1789 C C . LEU A 1 215 ? 12.431 -7.716 -25.363 1.00 47.69 215 LEU A C 1
ATOM 1791 O O . LEU A 1 215 ? 11.646 -8.568 -25.806 1.00 47.69 215 LEU A O 1
ATOM 1795 N N . THR A 1 216 ? 13.706 -7.603 -25.755 1.00 43.16 216 THR A N 1
ATOM 1796 C CA . THR A 1 216 ? 14.335 -8.524 -26.713 1.00 43.16 216 THR A CA 1
ATOM 1797 C C . THR A 1 216 ? 13.848 -9.929 -26.395 1.00 43.16 216 THR A C 1
ATOM 1799 O O . THR A 1 216 ? 13.821 -10.290 -25.220 1.00 43.16 216 THR A O 1
ATOM 1802 N N . HIS A 1 217 ? 13.352 -10.640 -27.417 1.00 42.91 217 HIS A N 1
ATOM 1803 C CA . HIS A 1 217 ? 12.473 -11.828 -27.411 1.00 42.91 217 HIS A CA 1
ATOM 1804 C C . HIS A 1 217 ? 12.840 -13.019 -26.489 1.00 42.91 217 HIS A C 1
ATOM 1806 O O . HIS A 1 217 ? 12.284 -14.110 -26.604 1.00 42.91 217 HIS A O 1
ATOM 1812 N N . SER A 1 218 ? 13.782 -12.828 -25.584 1.00 45.62 218 SER A N 1
ATOM 1813 C CA . SER A 1 218 ? 14.442 -13.781 -24.726 1.00 45.62 218 SER A CA 1
ATOM 1814 C C . SER A 1 218 ? 14.482 -13.383 -23.246 1.00 45.62 218 SER A C 1
ATOM 1816 O O . SER A 1 218 ? 14.726 -14.279 -22.452 1.00 45.62 218 SER A O 1
ATOM 1818 N N . VAL A 1 219 ? 14.251 -12.129 -22.823 1.00 53.56 219 VAL A N 1
ATOM 1819 C CA . VAL A 1 219 ? 14.484 -11.743 -21.412 1.00 53.56 219 VAL A CA 1
ATOM 1820 C C . VAL A 1 219 ? 13.358 -10.897 -20.819 1.00 53.56 219 VAL A C 1
ATOM 1822 O O . VAL A 1 219 ? 13.086 -9.791 -21.277 1.00 53.56 219 VAL A O 1
ATOM 1825 N N . SER A 1 220 ? 12.748 -11.392 -19.741 1.00 64.12 220 SER A N 1
ATOM 1826 C CA . SER A 1 220 ? 11.871 -10.598 -18.877 1.00 64.12 220 SER A CA 1
ATOM 1827 C C . SER A 1 220 ? 12.671 -10.084 -17.676 1.00 64.12 220 SER A C 1
ATOM 1829 O O . SER A 1 220 ? 13.364 -10.857 -17.006 1.00 64.12 220 SER A O 1
ATOM 1831 N N . LEU A 1 221 ? 12.588 -8.776 -17.410 1.00 73.94 221 LEU A N 1
ATOM 1832 C CA . LEU A 1 221 ? 13.154 -8.158 -16.210 1.00 73.94 221 LEU A CA 1
ATOM 1833 C C . LEU A 1 221 ? 12.239 -8.463 -15.024 1.00 73.94 221 LEU A C 1
ATOM 1835 O O . LEU A 1 221 ? 11.140 -7.913 -14.930 1.00 73.94 221 LEU A O 1
ATOM 1839 N N . TYR A 1 222 ? 12.708 -9.318 -14.122 1.00 83.00 222 TYR A N 1
ATOM 1840 C CA . TYR A 1 222 ? 12.074 -9.535 -12.832 1.00 83.00 222 TYR A CA 1
ATOM 1841 C C . TYR A 1 222 ? 12.788 -8.702 -11.783 1.00 83.00 222 TYR A C 1
ATOM 1843 O O . TYR A 1 222 ? 14.006 -8.531 -11.812 1.00 83.00 222 TYR A O 1
ATOM 1851 N N . PHE A 1 223 ? 12.029 -8.176 -10.838 1.00 88.12 223 PHE A N 1
ATOM 1852 C CA . PHE A 1 223 ? 12.575 -7.331 -9.798 1.00 88.12 223 PHE A CA 1
ATOM 1853 C C . PHE A 1 223 ? 11.848 -7.510 -8.479 1.00 88.12 223 PHE A C 1
ATOM 1855 O O . PHE A 1 223 ? 10.689 -7.923 -8.428 1.00 88.12 223 PHE A O 1
ATOM 1862 N N . ASN A 1 224 ? 12.565 -7.185 -7.412 1.00 91.38 224 ASN A N 1
ATOM 1863 C CA . ASN A 1 224 ? 12.034 -7.066 -6.073 1.00 91.38 224 ASN A CA 1
ATOM 1864 C C . ASN A 1 224 ? 12.198 -5.615 -5.630 1.00 91.38 224 ASN A C 1
ATOM 1866 O O . ASN A 1 224 ? 13.299 -5.073 -5.713 1.00 91.38 224 ASN A O 1
ATOM 1870 N N . ILE A 1 225 ? 11.127 -5.012 -5.135 1.00 94.75 225 ILE A N 1
ATOM 1871 C CA . ILE A 1 225 ? 11.148 -3.692 -4.510 1.00 94.75 225 ILE A CA 1
ATOM 1872 C C . ILE A 1 225 ? 10.816 -3.866 -3.037 1.00 94.75 225 ILE A C 1
ATOM 1874 O O . ILE A 1 225 ? 9.886 -4.599 -2.700 1.00 94.75 225 ILE A O 1
ATOM 1878 N N . ASN A 1 226 ? 11.555 -3.170 -2.179 1.00 96.38 226 ASN A N 1
ATOM 1879 C CA . ASN A 1 226 ? 11.159 -2.937 -0.800 1.00 96.38 226 ASN A CA 1
ATOM 1880 C C . ASN A 1 226 ? 10.953 -1.435 -0.579 1.00 96.38 226 ASN A C 1
ATOM 1882 O O . ASN A 1 226 ? 11.833 -0.646 -0.917 1.00 96.38 226 ASN A O 1
ATOM 1886 N N . ILE A 1 227 ? 9.823 -1.040 0.001 1.00 97.62 227 ILE A N 1
ATOM 1887 C CA . ILE A 1 227 ? 9.582 0.334 0.444 1.00 97.62 227 ILE A CA 1
ATOM 1888 C C . ILE A 1 227 ? 9.069 0.350 1.883 1.00 97.62 227 ILE A C 1
ATOM 1890 O O . ILE A 1 227 ? 8.221 -0.449 2.271 1.00 97.62 227 ILE A O 1
ATOM 1894 N N . ASN A 1 228 ? 9.560 1.302 2.666 1.00 96.56 228 ASN A N 1
ATOM 1895 C CA . ASN A 1 228 ? 9.030 1.646 3.979 1.00 96.56 228 ASN A CA 1
ATOM 1896 C C . ASN A 1 228 ? 9.247 3.145 4.249 1.00 96.56 228 ASN A C 1
ATOM 1898 O O . ASN A 1 228 ? 9.811 3.865 3.419 1.00 96.56 228 ASN A O 1
ATOM 1902 N N . LYS A 1 229 ? 8.826 3.630 5.425 1.00 95.19 229 LYS A N 1
ATOM 1903 C CA . LYS A 1 229 ? 8.966 5.051 5.802 1.00 95.19 229 LYS A CA 1
ATOM 1904 C C . LYS A 1 229 ? 10.405 5.569 5.669 1.00 95.19 229 LYS A C 1
ATOM 1906 O O . LYS A 1 229 ? 10.619 6.716 5.282 1.00 95.19 229 LYS A O 1
ATOM 1911 N N . ASN A 1 230 ? 11.394 4.726 5.952 1.00 95.12 230 ASN A N 1
ATOM 1912 C CA . ASN A 1 230 ? 12.791 5.138 6.044 1.00 95.12 230 ASN A CA 1
ATOM 1913 C C . ASN A 1 230 ? 13.561 4.932 4.739 1.00 95.12 230 ASN A C 1
ATOM 1915 O O . ASN A 1 230 ? 14.438 5.732 4.425 1.00 95.12 230 ASN A O 1
ATOM 1919 N N . ASN A 1 231 ? 13.253 3.877 3.984 1.00 94.88 231 ASN A N 1
ATOM 1920 C CA . ASN A 1 231 ? 14.065 3.463 2.849 1.00 94.88 231 ASN A CA 1
ATOM 1921 C C . ASN A 1 231 ? 13.233 2.948 1.668 1.00 94.88 231 ASN A C 1
ATOM 1923 O O . ASN A 1 231 ? 12.118 2.452 1.833 1.00 94.88 231 ASN A O 1
ATOM 1927 N N . ALA A 1 232 ? 13.830 3.031 0.483 1.00 96.06 232 ALA A N 1
ATOM 1928 C CA . ALA A 1 232 ? 13.394 2.340 -0.717 1.00 96.06 232 ALA A CA 1
ATOM 1929 C C . ALA A 1 232 ? 14.588 1.588 -1.304 1.00 96.06 232 ALA A C 1
ATOM 1931 O O . ALA A 1 232 ? 15.674 2.148 -1.421 1.00 96.06 232 ALA A O 1
ATOM 1932 N N . ASP A 1 233 ? 14.380 0.334 -1.679 1.00 93.44 233 ASP A N 1
ATOM 1933 C CA . ASP A 1 233 ? 15.404 -0.499 -2.297 1.00 93.44 233 ASP A CA 1
ATOM 1934 C C . ASP A 1 233 ? 14.811 -1.311 -3.452 1.00 93.44 233 ASP A C 1
ATOM 1936 O O . ASP A 1 233 ? 13.610 -1.602 -3.491 1.00 93.44 233 ASP A O 1
ATOM 1940 N N . GLY A 1 234 ? 15.662 -1.664 -4.408 1.00 89.62 234 GLY A N 1
ATOM 1941 C CA . GLY A 1 234 ? 15.304 -2.373 -5.621 1.00 89.62 234 GLY A CA 1
ATOM 1942 C C . GLY A 1 234 ? 16.428 -3.304 -6.055 1.00 89.62 234 GLY A C 1
ATOM 1943 O O . GLY A 1 234 ? 17.548 -2.870 -6.305 1.00 89.62 234 GLY A O 1
ATOM 1944 N N . SER A 1 235 ? 16.110 -4.585 -6.209 1.00 89.44 235 SER A N 1
ATOM 1945 C CA . SER A 1 235 ? 16.996 -5.575 -6.829 1.00 89.44 235 SER A CA 1
ATOM 1946 C C . SER A 1 235 ? 16.317 -6.169 -8.052 1.00 89.44 235 SER A C 1
ATOM 1948 O O . SER A 1 235 ? 15.092 -6.242 -8.118 1.00 89.44 235 SER A O 1
ATOM 1950 N N . TYR A 1 236 ? 17.096 -6.604 -9.033 1.00 86.69 236 TYR A N 1
ATOM 1951 C CA . TYR A 1 236 ? 16.564 -7.208 -10.247 1.00 86.69 236 TYR A CA 1
ATOM 1952 C C . TYR A 1 236 ? 17.373 -8.429 -10.651 1.00 86.69 236 TYR A C 1
ATOM 1954 O O . TYR A 1 236 ? 18.531 -8.600 -10.271 1.00 86.69 236 TYR A O 1
ATOM 1962 N N . TYR A 1 237 ? 16.731 -9.286 -11.427 1.00 80.88 237 TYR A N 1
ATOM 1963 C CA . TYR A 1 237 ? 17.338 -10.438 -12.058 1.00 80.88 237 TYR A CA 1
ATOM 1964 C C . TYR A 1 237 ? 16.616 -10.725 -13.372 1.00 80.88 237 TYR A C 1
ATOM 1966 O O . TYR A 1 237 ? 15.450 -10.385 -13.578 1.00 80.88 237 TYR A O 1
ATOM 1974 N N . PHE A 1 238 ? 17.331 -11.364 -14.284 1.00 73.19 238 PHE A N 1
ATOM 1975 C CA . PHE A 1 238 ? 16.805 -11.714 -15.590 1.00 73.19 238 PHE A CA 1
ATOM 1976 C C . PHE A 1 238 ? 16.404 -13.184 -15.594 1.00 73.19 238 PHE A C 1
ATOM 1978 O O . PHE A 1 238 ? 17.203 -14.049 -15.237 1.00 73.19 238 PHE A O 1
ATOM 1985 N N . LEU A 1 239 ? 15.172 -13.472 -16.016 1.00 65.81 239 LEU A N 1
ATOM 1986 C CA . LEU A 1 239 ? 14.764 -14.834 -16.341 1.00 65.81 239 LEU A CA 1
ATOM 1987 C C . LEU A 1 239 ? 14.425 -14.917 -17.822 1.00 65.81 239 LEU A C 1
ATOM 1989 O O . LEU A 1 239 ? 13.669 -14.107 -18.364 1.00 65.81 239 LEU A O 1
ATOM 1993 N N . PHE A 1 240 ? 14.967 -15.952 -18.451 1.00 56.84 240 PHE A N 1
ATOM 1994 C CA . PHE A 1 240 ? 14.548 -16.381 -19.771 1.00 56.84 240 PHE A CA 1
ATOM 1995 C C . PHE A 1 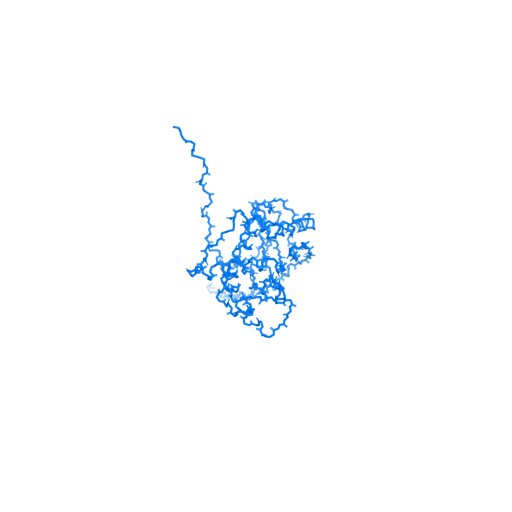240 ? 13.256 -17.189 -19.611 1.00 56.84 240 PHE A C 1
ATOM 1997 O O . PHE A 1 240 ? 13.253 -18.165 -18.850 1.00 56.84 240 PHE A O 1
ATOM 2004 N N . PRO A 1 241 ? 12.158 -16.832 -20.297 1.00 50.72 241 PRO A N 1
ATOM 2005 C CA . PRO A 1 241 ? 10.961 -17.657 -20.295 1.00 50.72 241 PRO A CA 1
ATOM 2006 C C . PRO A 1 241 ? 11.314 -19.064 -20.783 1.00 50.72 241 PRO A C 1
ATOM 2008 O O . PRO A 1 241 ? 11.831 -19.233 -21.891 1.00 50.72 241 PRO A O 1
ATOM 2011 N N . LYS A 1 242 ? 11.056 -20.093 -19.966 1.00 44.50 242 LYS A N 1
ATOM 2012 C CA . LYS A 1 242 ? 11.191 -21.478 -20.428 1.00 44.50 242 LYS A CA 1
ATOM 2013 C C . LYS A 1 242 ? 10.168 -21.693 -21.541 1.00 44.50 242 LYS A C 1
ATOM 2015 O O . LYS A 1 242 ? 8.970 -21.551 -21.316 1.00 44.50 242 LYS A O 1
ATOM 2020 N N . ARG A 1 243 ? 10.635 -22.020 -22.747 1.00 40.25 243 ARG A N 1
ATOM 2021 C CA . ARG A 1 243 ? 9.750 -22.459 -23.830 1.00 40.25 243 ARG A CA 1
ATOM 2022 C C . ARG A 1 243 ? 9.136 -23.792 -23.409 1.00 40.25 243 ARG A C 1
ATOM 2024 O O . ARG A 1 243 ? 9.854 -24.783 -23.333 1.00 40.25 243 ARG A O 1
ATOM 2031 N N . GLU A 1 244 ? 7.835 -23.829 -23.148 1.00 36.50 244 GLU A N 1
ATOM 2032 C CA . GLU A 1 244 ? 7.111 -25.099 -23.118 1.00 36.50 244 GLU A CA 1
ATOM 2033 C C . GLU A 1 244 ? 7.068 -25.644 -24.548 1.00 36.50 244 GLU A C 1
ATOM 2035 O O . GLU A 1 244 ? 6.356 -25.137 -25.419 1.00 36.50 244 GLU A O 1
ATOM 2040 N N . THR A 1 245 ? 7.887 -26.654 -24.827 1.00 33.91 245 THR A N 1
ATOM 2041 C CA . THR A 1 245 ? 7.745 -27.469 -26.031 1.00 33.91 245 THR A CA 1
ATOM 2042 C C . THR A 1 245 ? 6.478 -28.298 -25.887 1.00 33.91 245 THR A C 1
ATOM 2044 O O . THR A 1 245 ? 6.489 -29.362 -25.276 1.00 33.91 245 THR A O 1
ATOM 2047 N N . VAL A 1 246 ? 5.372 -27.806 -26.443 1.00 34.72 246 VAL A N 1
ATOM 2048 C CA . VAL A 1 246 ? 4.199 -28.643 -26.696 1.00 34.72 246 VAL A CA 1
ATOM 2049 C C . VAL A 1 246 ? 4.603 -29.624 -27.793 1.00 34.72 246 VAL A C 1
ATOM 2051 O O . VAL A 1 246 ? 4.743 -29.228 -28.952 1.00 34.72 246 VAL A O 1
ATOM 2054 N N . GLU A 1 247 ? 4.848 -30.884 -27.435 1.00 32.31 247 GLU A N 1
ATOM 2055 C CA . GLU A 1 247 ? 5.036 -31.949 -28.418 1.00 32.31 247 GLU A CA 1
ATOM 2056 C C . GLU A 1 247 ? 3.812 -31.979 -29.336 1.00 32.31 247 GLU A C 1
ATOM 2058 O O . GLU A 1 247 ? 2.677 -32.187 -28.898 1.00 32.31 247 GLU A O 1
ATOM 2063 N N . SER A 1 248 ? 4.021 -31.717 -30.627 1.00 36.34 248 SER A N 1
ATOM 2064 C CA . SER A 1 248 ? 2.939 -31.815 -31.592 1.00 36.34 248 SER A CA 1
ATOM 2065 C C . SER A 1 248 ? 2.578 -33.289 -31.747 1.00 36.34 248 SER A C 1
ATOM 2067 O O . SER A 1 248 ? 3.246 -34.028 -32.471 1.00 36.34 248 SER A O 1
ATOM 2069 N N . PHE A 1 249 ? 1.498 -33.727 -31.107 1.00 37.25 249 PHE A N 1
ATOM 2070 C CA . PHE A 1 249 ? 0.849 -34.986 -31.455 1.00 37.25 249 PHE A CA 1
ATOM 2071 C C . PHE A 1 249 ? 0.154 -34.826 -32.811 1.00 37.25 249 PHE A C 1
ATOM 2073 O O . PHE A 1 249 ? -1.070 -34.726 -32.910 1.00 37.25 249 PHE A O 1
ATOM 2080 N N . VAL A 1 250 ? 0.938 -34.788 -33.888 1.00 36.19 250 VAL A N 1
ATOM 2081 C CA . VAL A 1 250 ? 0.406 -34.968 -35.236 1.00 36.19 250 VAL A CA 1
ATOM 2082 C C . VAL A 1 250 ? 0.048 -36.444 -35.353 1.00 36.19 250 VAL A C 1
ATOM 2084 O O . VAL A 1 250 ? 0.907 -37.293 -35.586 1.00 36.19 250 VAL A O 1
ATOM 2087 N N . LYS A 1 251 ? -1.234 -36.777 -35.163 1.00 41.91 251 LYS A N 1
ATOM 2088 C CA . LYS A 1 251 ? -1.742 -38.092 -35.569 1.00 41.91 251 LYS A CA 1
ATOM 2089 C C . LYS A 1 251 ? -1.464 -38.250 -37.069 1.00 41.91 251 LYS A C 1
ATOM 2091 O O . LYS A 1 251 ? -1.901 -37.392 -37.839 1.00 41.91 251 LYS A O 1
ATOM 2096 N N . PRO A 1 252 ? -0.776 -39.316 -37.510 1.00 38.16 252 PRO A N 1
ATOM 2097 C CA . PRO A 1 252 ? -0.533 -39.524 -38.927 1.00 38.16 252 PRO A CA 1
ATOM 2098 C C . PRO A 1 252 ? -1.873 -39.663 -39.652 1.00 38.16 252 PRO A C 1
ATOM 2100 O O . PRO A 1 252 ? -2.745 -40.440 -39.251 1.00 38.16 252 PRO A O 1
ATOM 2103 N N . ILE A 1 253 ? -2.042 -38.885 -40.721 1.00 41.94 253 ILE A N 1
ATOM 2104 C CA . ILE A 1 253 ? -3.194 -38.982 -41.614 1.00 41.94 253 ILE A CA 1
ATOM 2105 C C . ILE A 1 253 ? -3.182 -40.396 -42.200 1.00 41.94 253 ILE A C 1
ATOM 2107 O O . ILE A 1 253 ? -2.271 -40.767 -42.942 1.00 41.94 253 ILE A O 1
ATOM 2111 N N . LYS A 1 254 ? -4.190 -41.208 -41.855 1.00 42.50 254 LYS A N 1
ATOM 2112 C CA . LYS A 1 254 ? -4.405 -42.515 -42.485 1.00 42.50 254 LYS A CA 1
ATOM 2113 C C . LYS A 1 254 ? -4.566 -42.2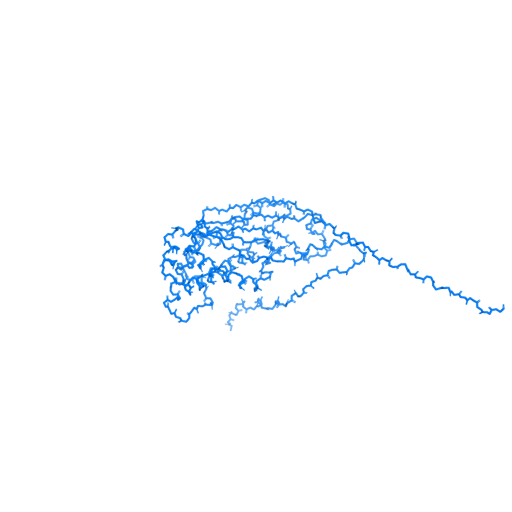95 -43.991 1.00 42.50 254 LYS A C 1
ATOM 2115 O O . LYS A 1 254 ? -5.555 -41.701 -44.419 1.00 42.50 254 LYS A O 1
ATOM 2120 N N . LYS A 1 255 ? -3.614 -42.794 -44.788 1.00 39.09 255 LYS A N 1
ATOM 2121 C CA . LYS A 1 255 ? -3.766 -42.921 -46.243 1.00 39.09 255 LYS A CA 1
ATOM 2122 C C . LYS A 1 255 ? -5.067 -43.683 -46.519 1.00 39.09 255 LYS A C 1
ATOM 2124 O O . LYS A 1 255 ? -5.191 -44.849 -46.151 1.00 39.09 255 LYS A O 1
ATOM 2129 N N . ARG A 1 256 ? -6.050 -43.024 -47.138 1.00 39.00 256 ARG A N 1
ATOM 2130 C CA . ARG A 1 256 ? -7.185 -43.718 -47.756 1.00 39.00 256 ARG A CA 1
ATOM 2131 C C . ARG A 1 256 ? -6.645 -44.438 -48.989 1.00 39.00 256 ARG A C 1
ATOM 2133 O O . ARG A 1 256 ? -6.171 -43.785 -49.912 1.00 39.00 256 ARG A O 1
ATOM 2140 N N . ASN A 1 257 ? -6.708 -45.767 -48.987 1.00 42.69 257 ASN A N 1
ATOM 2141 C CA . ASN A 1 257 ? -6.520 -46.565 -50.192 1.00 42.69 257 ASN A CA 1
ATOM 2142 C C . ASN A 1 257 ? -7.648 -46.221 -51.168 1.00 42.69 257 ASN A C 1
ATOM 2144 O O . ASN A 1 257 ? -8.797 -46.602 -50.950 1.00 42.69 257 ASN A O 1
ATOM 2148 N N . ILE A 1 258 ? -7.321 -45.482 -52.225 1.00 39.00 258 ILE A N 1
ATOM 2149 C CA . ILE A 1 258 ? -8.183 -45.363 -53.397 1.00 39.00 258 ILE A CA 1
ATOM 2150 C C . ILE A 1 258 ? -7.950 -46.641 -54.202 1.00 39.00 258 ILE A C 1
ATOM 2152 O O . ILE A 1 258 ? -6.964 -46.770 -54.920 1.00 39.00 258 ILE A O 1
ATOM 2156 N N . LEU A 1 259 ? -8.834 -47.619 -54.012 1.00 38.16 259 LEU A N 1
ATOM 2157 C CA . LEU A 1 259 ? -8.995 -48.732 -54.940 1.00 38.16 259 LEU A CA 1
ATOM 2158 C C . LEU A 1 259 ? -9.600 -48.169 -56.229 1.00 38.16 259 LEU A C 1
ATOM 2160 O O . LEU A 1 259 ? -10.773 -47.799 -56.256 1.00 38.16 259 LEU A O 1
ATOM 2164 N N . SER A 1 260 ? -8.798 -48.099 -57.287 1.00 38.31 260 SER A N 1
ATOM 2165 C CA . SER A 1 260 ? -9.282 -47.921 -58.652 1.00 38.31 260 SER A CA 1
ATOM 2166 C C . SER A 1 260 ? -9.968 -49.209 -59.117 1.00 38.31 260 SER A C 1
ATOM 2168 O O . SER A 1 260 ? -9.334 -50.259 -59.221 1.00 38.31 260 SER A O 1
ATOM 2170 N N . ARG A 1 261 ? -11.267 -49.117 -59.405 1.00 37.28 261 ARG A N 1
ATOM 2171 C CA . ARG A 1 261 ? -12.023 -50.049 -60.253 1.00 37.28 261 ARG A CA 1
ATOM 2172 C C . ARG A 1 261 ? -12.525 -49.264 -61.471 1.00 37.28 261 ARG A C 1
ATOM 2174 O O . ARG A 1 261 ? -12.990 -48.144 -61.278 1.00 37.28 261 ARG A O 1
ATOM 2181 N N . ALA A 1 262 ? -12.479 -49.923 -62.635 1.00 35.91 262 ALA A N 1
ATOM 2182 C CA . ALA A 1 262 ? -12.811 -49.517 -64.017 1.00 35.91 262 ALA A CA 1
ATOM 2183 C C . ALA A 1 262 ? -11.531 -49.328 -64.859 1.00 35.91 262 ALA A C 1
ATOM 2185 O O . ALA A 1 262 ? -10.741 -48.444 -64.546 1.00 35.91 262 ALA A O 1
ATOM 2186 N N . CYS A 1 263 ? -11.213 -50.132 -65.878 1.00 34.91 263 CYS A N 1
ATOM 2187 C CA . CYS A 1 263 ? -11.926 -51.196 -66.601 1.00 34.91 263 CYS A CA 1
ATOM 2188 C C . CYS A 1 263 ? -11.034 -52.434 -66.754 1.00 34.91 263 CYS A C 1
ATOM 2190 O O . CYS A 1 263 ? -9.795 -52.261 -66.755 1.00 34.91 263 CYS A O 1
#

Radius of gyration: 24.6 Å; Cα contacts (8 Å, |Δi|>4): 344; chains: 1; bounding box: 41×85×90 Å

Foldseek 3Di:
DDDPPDDDDPDDDPDDPDDDDDDDDDDPDFDDDDLPAEDFEAEDEPDDDPLCVVLSCLLSVLSNVVVVVCRQVFAEAFKGKGWYYKYKYFHCVDPLNVVCSVVVLSLLSNLLSNLLVVQLSVLRNVLRHPPVNVDDCQPCVQVRQQVSQVSSQCSQAVCPVVCVVVVVRDRPDADPDVVSRVSSVSNNVSSSQGMKMKTWIWIFGHDPDPPDDGSPSFWTKIKIWIHHNPDIDIDIDIDGPPDPPPPPPPDPDPDDPPDDDDD

Secondary structure (DSSP, 8-state):
-------------------------S-SSPPPPP-------EEEESS--GGGHHHHHHHHHHHHHHHTT-TT--EETTEEEEEEEEEEEE-TTSHHHHHHHTTT-HHHHHHHHHHHHHHHHHHHHHHHHHHGGG--TTT-HHHHHHHHHHHHHIIIIITHHHHHHTT----SS--SSHHHHHHHHHHHHHHHHTEEEEEEEEEEE---SSS--SS-TT-EEEEEEEEESS-EEEEEEEEPPP---------------------

Solvent-accessible surface area (backbone atoms only — not comparable to full-atom values): 15871 Å² total; per-residue (Å²): 142,76,91,82,76,87,82,83,85,93,75,87,87,88,69,87,81,75,78,89,79,89,83,80,84,88,68,102,64,82,78,77,80,79,89,71,76,49,65,56,45,43,69,46,57,73,67,86,46,82,90,48,44,71,58,53,49,43,42,34,54,47,37,44,59,54,46,76,74,49,77,83,71,41,60,21,70,50,35,32,56,44,57,62,37,39,40,35,40,32,46,50,81,38,70,68,44,34,61,46,64,79,64,68,45,59,70,30,48,35,49,7,43,51,48,42,52,54,48,52,53,50,36,50,42,49,44,33,60,75,45,37,63,78,54,48,70,86,85,40,39,71,64,39,44,43,50,48,29,43,47,50,24,41,50,60,45,72,39,38,66,56,34,58,76,69,65,68,69,82,71,92,80,68,58,89,51,66,70,47,36,60,47,8,54,53,42,22,52,29,48,64,74,35,34,36,42,39,33,33,30,35,60,45,70,54,83,88,60,99,71,86,73,61,65,60,96,57,53,45,56,34,35,38,36,38,30,33,77,88,49,54,42,57,50,74,52,78,46,61,76,78,80,81,81,76,77,80,82,72,74,78,79,76,81,77,83,79,80,86,81,89,134

InterPro domains:
  IPR021689 Protein of unknown function DUF3271 [PF11675] (3-248)

pLDDT: mean 74.25, std 24.51, range [24.25, 98.0]